Protein AF-A0A353E7D0-F1 (afdb_monomer_lite)

pLDDT: mean 78.2, std 17.75, range [33.03, 94.19]

Sequence (262 aa):
MTKEELEKQNAEAALENAAPAESAEAAPPVDERPNRTAFSKRFSKRHKDIDFEDKEARYAAMNDDADALGKYEESGQALSKMLDNNKWLAAMVLDSTRKGMHPFEWMASQGIDIKAALEDEELGKKVADQITEYQEKVAEQEKHGEQLMKNLQKSREALDKLGLSEDEANDLYGKVWGVIADAEEGNISSDTWKLFQQAYNYDSDIASARDEAAMQARNEKIQNKVRSSESEGIPPTLSSAGGGNKPASKRKRESFWDDIRS

Foldseek 3Di:
DDPVVVVVVVVVVVVVPPDPDDPPPPDPPPLPDPDPNVVLVVQCVVCVPDDPVPPVSVVVVVVVVVVVVVVVVVVVVVVVVVCVVPVVVVVQVVCCVVVVDDSVRSCVVVVDPVVVQCVPPVSVVVVVVVVVVVVVVVVVVVVVVVVVVVVVVVVLVVLVVVVDDPVVSVVVVVVVVVQVVCVVVVNRDPVNVVVVVCVVCVVVVVVVVVVVVVVVVVVVVVVVVVVVCVVVPDDPPPPDDDDDDDDDDDDDDDDPPPVPPD

Structure (mmCIF, N/CA/C/O backbone):
data_AF-A0A353E7D0-F1
#
_entry.id   AF-A0A353E7D0-F1
#
loop_
_atom_site.group_PDB
_atom_site.id
_atom_site.type_symbol
_atom_site.label_atom_id
_atom_site.label_alt_id
_atom_site.label_comp_id
_atom_site.label_asym_id
_atom_site.label_entity_id
_atom_site.label_seq_id
_atom_site.pdbx_PDB_ins_code
_atom_site.Cartn_x
_atom_site.Cartn_y
_atom_site.Cartn_z
_atom_site.occupancy
_atom_site.B_iso_or_equiv
_atom_site.auth_seq_id
_atom_site.auth_comp_id
_atom_site.auth_asym_id
_atom_site.auth_atom_id
_atom_site.pdbx_PDB_model_num
ATOM 1 N N . MET A 1 1 ? 38.286 -72.450 -42.803 1.00 50.19 1 MET A N 1
ATOM 2 C CA . MET A 1 1 ? 38.078 -71.768 -41.517 1.00 50.19 1 MET A CA 1
ATOM 3 C C . MET A 1 1 ? 38.317 -72.756 -40.401 1.00 50.19 1 MET A C 1
ATOM 5 O O . MET A 1 1 ? 37.541 -73.694 -40.234 1.00 50.19 1 MET A O 1
ATOM 9 N N . THR A 1 2 ? 39.446 -72.610 -39.722 1.00 64.25 2 THR A N 1
ATOM 10 C CA . THR A 1 2 ? 39.796 -73.394 -38.529 1.00 64.25 2 THR A CA 1
ATOM 11 C C . THR A 1 2 ? 39.123 -72.785 -37.292 1.00 64.25 2 THR A C 1
ATOM 13 O O . THR A 1 2 ? 38.719 -71.625 -37.311 1.00 64.25 2 THR A O 1
ATOM 16 N N . LYS A 1 3 ? 38.973 -73.553 -36.201 1.00 61.38 3 LYS A N 1
ATOM 17 C CA . LYS A 1 3 ? 38.382 -73.050 -34.941 1.00 61.38 3 LYS A CA 1
ATOM 18 C C . LYS A 1 3 ? 39.093 -71.796 -34.400 1.00 61.38 3 LYS A C 1
ATOM 20 O O . LYS A 1 3 ? 38.428 -70.933 -33.842 1.00 61.38 3 LYS A O 1
ATOM 25 N N . GLU A 1 4 ? 40.397 -71.660 -34.645 1.00 61.62 4 GLU A N 1
ATOM 26 C CA . GLU A 1 4 ? 41.189 -70.477 -34.267 1.00 61.62 4 GLU A CA 1
ATOM 27 C C . GLU A 1 4 ? 40.829 -69.206 -35.057 1.00 61.62 4 GLU A C 1
ATOM 29 O O . GLU A 1 4 ? 40.922 -68.106 -34.518 1.00 61.62 4 GLU A O 1
ATOM 34 N N . GLU A 1 5 ? 40.382 -69.323 -36.312 1.00 57.38 5 GLU A N 1
ATOM 35 C CA . GLU A 1 5 ? 39.929 -68.169 -37.108 1.00 57.38 5 GLU A CA 1
ATOM 36 C C . GLU A 1 5 ? 38.586 -67.619 -36.607 1.00 57.38 5 GLU A C 1
ATOM 38 O O . GLU A 1 5 ? 38.350 -66.414 -36.670 1.00 57.38 5 GLU A O 1
ATOM 43 N N . LEU A 1 6 ? 37.731 -68.485 -36.053 1.00 56.00 6 LEU A N 1
ATOM 44 C CA . LEU A 1 6 ? 36.421 -68.101 -35.523 1.00 56.00 6 LEU A CA 1
ATOM 45 C C . LEU A 1 6 ? 36.527 -67.465 -34.125 1.00 56.00 6 LEU A C 1
ATOM 47 O O . LEU A 1 6 ? 35.771 -66.553 -33.798 1.00 56.00 6 LEU A O 1
ATOM 51 N N . GLU A 1 7 ? 37.492 -67.903 -33.311 1.00 62.97 7 GLU A N 1
ATOM 52 C CA . GLU A 1 7 ? 37.799 -67.281 -32.015 1.00 62.97 7 GLU A CA 1
ATOM 53 C C . GLU A 1 7 ? 38.480 -65.917 -32.175 1.00 62.97 7 GLU A C 1
ATOM 55 O O . GLU A 1 7 ? 38.161 -64.995 -31.426 1.00 62.97 7 GLU A O 1
ATOM 60 N N . LYS A 1 8 ? 39.338 -65.740 -33.191 1.00 61.91 8 LYS A N 1
ATOM 61 C CA . LYS A 1 8 ? 39.903 -64.422 -33.524 1.00 61.91 8 LYS A CA 1
ATOM 62 C C . LYS A 1 8 ? 38.845 -63.433 -34.005 1.00 61.91 8 LYS A C 1
ATOM 64 O O . LYS A 1 8 ? 38.827 -62.311 -33.516 1.00 61.91 8 LYS A O 1
ATOM 69 N N . GLN A 1 9 ? 37.926 -63.857 -34.874 1.00 55.91 9 GLN A N 1
ATOM 70 C CA . GLN A 1 9 ? 36.826 -62.994 -35.323 1.00 55.91 9 GLN A CA 1
ATOM 71 C C . GLN A 1 9 ? 35.855 -62.634 -34.189 1.00 55.91 9 GLN A C 1
ATOM 73 O O . GLN A 1 9 ? 35.388 -61.500 -34.127 1.00 55.91 9 GLN A O 1
ATOM 78 N N . ASN A 1 10 ? 35.594 -63.552 -33.252 1.00 56.50 10 ASN A N 1
AT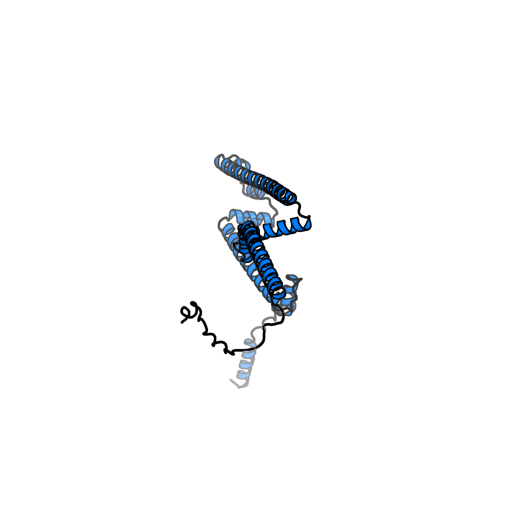OM 79 C CA . ASN A 1 10 ? 34.766 -63.255 -32.078 1.00 56.50 10 ASN A CA 1
ATOM 80 C C . ASN A 1 10 ? 35.483 -62.372 -31.039 1.00 56.50 10 ASN A C 1
ATOM 82 O O . ASN A 1 10 ? 34.821 -61.597 -30.352 1.00 56.50 10 ASN A O 1
ATOM 86 N N . ALA A 1 11 ? 36.814 -62.449 -30.929 1.00 56.94 11 ALA A N 1
ATOM 87 C CA . ALA A 1 11 ? 37.604 -61.565 -30.068 1.00 56.94 11 ALA A CA 1
ATOM 88 C C . ALA A 1 11 ? 37.754 -60.151 -30.660 1.00 56.94 11 ALA A C 1
ATOM 90 O O . ALA A 1 11 ? 37.677 -59.170 -29.923 1.00 56.94 11 ALA A O 1
ATOM 91 N N . GLU A 1 12 ? 37.902 -60.033 -31.983 1.00 49.41 12 GLU A N 1
ATOM 92 C CA . GLU A 1 12 ? 37.941 -58.742 -32.686 1.00 49.41 12 GLU A CA 1
ATOM 93 C C . GLU A 1 12 ? 36.561 -58.057 -32.682 1.00 49.41 12 GLU A C 1
ATOM 95 O O . GLU A 1 12 ? 36.475 -56.871 -32.368 1.00 49.41 12 GLU A O 1
ATOM 100 N N . ALA A 1 13 ? 35.463 -58.804 -32.858 1.00 47.28 13 ALA A N 1
ATOM 101 C CA . ALA A 1 13 ? 34.100 -58.265 -32.756 1.00 47.28 13 ALA A CA 1
ATOM 102 C C . ALA A 1 13 ? 33.698 -57.833 -31.326 1.00 47.28 13 ALA A C 1
ATOM 104 O O . ALA A 1 13 ? 32.807 -56.995 -31.158 1.00 47.28 13 ALA A O 1
ATOM 105 N N . ALA A 1 14 ? 34.349 -58.381 -30.291 1.00 46.50 14 ALA A N 1
ATOM 106 C CA . ALA A 1 14 ? 34.152 -57.978 -28.895 1.00 46.50 14 ALA A CA 1
ATOM 107 C C . ALA A 1 14 ? 34.938 -56.706 -28.518 1.00 46.50 14 ALA A C 1
ATOM 109 O O . ALA A 1 14 ? 34.541 -55.999 -27.593 1.00 46.50 14 ALA A O 1
ATOM 110 N N . LEU A 1 15 ? 36.020 -56.390 -29.241 1.00 48.75 15 LEU A N 1
ATOM 111 C CA . LEU A 1 15 ? 36.805 -55.164 -29.056 1.00 48.75 15 LEU A CA 1
ATOM 112 C C . LEU A 1 15 ? 36.265 -53.982 -29.879 1.00 48.75 15 LEU A C 1
ATOM 114 O O . LEU A 1 15 ? 36.473 -52.837 -29.490 1.00 48.75 15 LEU A O 1
ATOM 118 N N . GLU A 1 16 ? 35.526 -54.241 -30.962 1.00 45.06 16 GLU A N 1
ATOM 119 C CA . GLU A 1 16 ? 34.959 -53.202 -31.838 1.00 45.06 16 GLU A CA 1
ATOM 120 C C . GLU A 1 16 ? 33.552 -52.720 -31.408 1.00 45.06 16 GLU A C 1
ATOM 122 O O . GLU A 1 16 ? 33.095 -51.669 -31.848 1.00 45.06 16 GLU A O 1
ATOM 127 N N . ASN A 1 17 ? 32.889 -53.430 -30.481 1.00 43.41 17 ASN A N 1
ATOM 128 C CA . ASN A 1 17 ? 31.608 -53.029 -29.863 1.00 43.41 17 ASN A CA 1
ATOM 129 C C . ASN A 1 17 ? 31.737 -52.486 -28.427 1.00 43.41 17 ASN A C 1
ATOM 131 O O . ASN A 1 17 ? 30.734 -52.302 -27.731 1.00 43.41 17 ASN A O 1
ATOM 135 N N . ALA A 1 18 ? 32.954 -52.184 -27.973 1.00 37.31 18 ALA A N 1
ATOM 136 C CA . ALA A 1 18 ? 33.145 -51.361 -26.789 1.00 37.31 18 ALA A CA 1
ATOM 137 C C . ALA A 1 18 ? 32.852 -49.902 -27.168 1.00 37.31 18 ALA A C 1
ATOM 139 O O . ALA A 1 18 ? 33.743 -49.148 -27.560 1.00 37.31 18 ALA A O 1
ATOM 140 N N . ALA A 1 19 ? 31.576 -49.520 -27.079 1.00 36.75 19 ALA A N 1
ATOM 141 C CA . ALA A 1 19 ? 31.177 -48.120 -27.068 1.00 36.75 19 ALA A CA 1
ATOM 142 C C . ALA A 1 19 ? 32.089 -47.354 -26.090 1.00 36.75 19 ALA A C 1
ATOM 144 O O . ALA A 1 19 ? 32.385 -47.880 -25.009 1.00 36.75 19 ALA A O 1
ATOM 145 N N . PRO A 1 20 ? 32.575 -46.154 -26.457 1.00 35.53 20 PRO A N 1
ATOM 146 C CA . PRO A 1 20 ? 33.450 -45.385 -25.590 1.00 35.53 20 PRO A CA 1
ATOM 147 C C . PRO A 1 20 ? 32.746 -45.218 -24.251 1.00 35.53 20 PRO A C 1
ATOM 149 O O . PRO A 1 20 ? 31.591 -44.794 -24.215 1.00 35.53 20 PRO A O 1
ATOM 152 N N . ALA A 1 21 ? 33.433 -45.604 -23.173 1.00 37.62 21 ALA A N 1
ATOM 153 C CA . ALA A 1 21 ? 33.017 -45.285 -21.822 1.00 37.62 21 ALA A CA 1
ATOM 154 C C . ALA A 1 21 ? 32.680 -43.795 -21.809 1.00 37.62 21 ALA A C 1
ATOM 156 O O . ALA A 1 21 ? 33.577 -42.959 -21.947 1.00 37.62 21 ALA A O 1
ATOM 157 N N . GLU A 1 22 ? 31.382 -43.496 -21.729 1.00 35.38 22 GLU A N 1
ATOM 158 C CA . GLU A 1 22 ? 30.880 -42.173 -21.417 1.00 35.38 22 GLU A CA 1
ATOM 159 C C . GLU A 1 22 ? 31.717 -41.705 -20.240 1.00 35.38 22 GLU A C 1
ATOM 161 O O . GLU A 1 22 ? 31.743 -42.330 -19.175 1.00 35.38 22 GLU A O 1
ATOM 166 N N . SER A 1 23 ? 32.510 -40.672 -20.502 1.00 35.88 23 SER A N 1
ATOM 167 C CA . SER A 1 23 ? 33.184 -39.883 -19.496 1.00 35.88 23 SER A CA 1
ATOM 168 C C . SER A 1 23 ? 32.227 -39.750 -18.327 1.00 35.88 23 SER A C 1
ATOM 170 O O . SER A 1 23 ? 31.163 -39.151 -18.472 1.00 35.88 23 SER A O 1
ATOM 172 N N . ALA A 1 24 ? 32.588 -40.360 -17.198 1.00 38.84 24 ALA A N 1
ATOM 173 C CA . ALA A 1 24 ? 31.959 -40.097 -15.925 1.00 38.84 24 ALA A CA 1
ATOM 174 C C . ALA A 1 24 ? 32.177 -38.608 -15.642 1.00 38.84 24 ALA A C 1
ATOM 176 O O . ALA A 1 24 ? 33.152 -38.216 -15.001 1.00 38.84 24 ALA A O 1
ATOM 177 N N . GLU A 1 25 ? 31.299 -37.770 -16.190 1.00 42.28 25 GLU A N 1
ATOM 178 C CA . GLU A 1 25 ? 31.072 -36.424 -15.713 1.00 42.28 25 GLU A CA 1
ATOM 179 C C . GLU A 1 25 ? 30.802 -36.597 -14.227 1.00 42.28 25 GLU A C 1
ATOM 181 O O . GLU A 1 25 ? 29.842 -37.257 -13.818 1.00 42.28 25 GLU A O 1
ATOM 186 N N . ALA A 1 26 ? 31.754 -36.129 -13.421 1.00 48.34 26 ALA A N 1
ATOM 187 C CA . ALA A 1 26 ? 31.683 -36.187 -11.980 1.00 48.34 26 ALA A CA 1
ATOM 188 C C . ALA A 1 26 ? 30.338 -35.589 -11.574 1.00 48.34 26 ALA A C 1
ATOM 190 O O . ALA A 1 26 ? 30.133 -34.381 -11.671 1.00 48.34 26 ALA A O 1
ATOM 191 N N . ALA A 1 27 ? 29.400 -36.456 -11.188 1.00 50.19 27 ALA A N 1
ATOM 192 C CA . ALA A 1 27 ? 28.070 -36.025 -10.812 1.00 50.19 27 ALA A CA 1
ATOM 193 C C . ALA A 1 27 ? 28.208 -34.911 -9.761 1.00 50.19 27 ALA A C 1
ATOM 195 O O . ALA A 1 27 ? 29.032 -35.069 -8.848 1.00 50.19 27 ALA A O 1
ATOM 196 N N . PRO A 1 28 ? 27.435 -33.813 -9.880 1.00 54.69 28 PRO A N 1
ATOM 197 C CA . PRO A 1 28 ? 27.661 -32.579 -9.134 1.00 54.69 28 PRO A CA 1
ATOM 198 C C . PRO A 1 28 ? 27.800 -32.873 -7.636 1.00 54.69 28 PRO A C 1
ATOM 200 O O . PRO A 1 28 ? 27.225 -33.874 -7.166 1.00 54.69 28 PRO A O 1
ATOM 203 N N . PRO A 1 29 ? 28.591 -32.075 -6.891 1.00 62.44 29 PRO A N 1
ATOM 204 C CA . PRO A 1 29 ? 28.881 -32.322 -5.481 1.00 62.44 29 PRO A CA 1
ATOM 205 C C . PRO A 1 29 ? 27.596 -32.646 -4.713 1.00 62.44 29 PRO A C 1
ATOM 207 O O . PRO A 1 29 ? 26.523 -32.143 -5.034 1.00 62.44 29 PRO A O 1
ATOM 210 N N . VAL A 1 30 ? 27.678 -33.526 -3.709 1.00 57.09 30 VAL A N 1
ATOM 211 C CA . VAL A 1 30 ? 26.504 -34.056 -2.980 1.00 57.09 30 VAL A CA 1
ATOM 212 C C . VAL A 1 30 ? 25.599 -32.937 -2.432 1.00 57.09 30 VAL A C 1
ATOM 214 O O . VAL A 1 30 ? 24.393 -33.131 -2.326 1.00 57.09 30 VAL A O 1
ATOM 217 N N . ASP A 1 31 ? 26.149 -31.748 -2.188 1.00 57.78 31 ASP A N 1
ATOM 218 C CA . ASP A 1 31 ? 25.431 -30.537 -1.766 1.00 57.78 31 ASP A CA 1
ATOM 219 C C . ASP A 1 31 ? 24.549 -29.877 -2.852 1.00 57.78 31 ASP A C 1
ATOM 221 O O . ASP A 1 31 ? 23.713 -29.029 -2.536 1.00 57.78 31 ASP A O 1
ATOM 225 N N . GLU A 1 32 ? 24.711 -30.242 -4.124 1.00 58.72 32 GLU A N 1
ATOM 226 C CA . GLU A 1 32 ? 23.964 -29.696 -5.268 1.00 58.72 32 GLU A CA 1
ATOM 227 C C . GLU A 1 32 ? 22.884 -30.644 -5.797 1.00 58.72 32 GLU A C 1
ATOM 229 O O . GLU A 1 32 ? 21.965 -30.210 -6.497 1.00 58.72 32 GLU A O 1
ATOM 234 N N . ARG A 1 33 ? 22.951 -31.931 -5.439 1.00 69.69 33 ARG A N 1
ATOM 235 C CA . ARG A 1 33 ? 21.932 -32.918 -5.817 1.00 69.69 33 ARG A CA 1
ATOM 236 C C . ARG A 1 33 ? 20.649 -32.693 -5.010 1.00 69.69 33 ARG A C 1
ATOM 238 O O . ARG A 1 33 ? 20.734 -32.287 -3.850 1.00 69.69 33 ARG A O 1
ATOM 245 N N . PRO A 1 34 ? 19.460 -32.990 -5.569 1.00 74.44 34 PRO A N 1
ATOM 246 C CA . PRO A 1 34 ? 18.199 -32.885 -4.842 1.00 74.44 34 PRO A CA 1
ATOM 247 C C . PRO A 1 34 ? 18.142 -33.951 -3.739 1.00 74.44 34 PRO A C 1
ATOM 249 O O . PRO A 1 34 ? 17.648 -35.058 -3.930 1.00 74.44 34 PRO A O 1
ATOM 252 N N . ASN A 1 35 ? 18.697 -33.628 -2.575 1.00 83.88 35 ASN A N 1
ATOM 253 C CA . ASN A 1 35 ? 18.627 -34.434 -1.366 1.00 83.88 35 ASN A CA 1
ATOM 254 C C . ASN A 1 35 ? 18.131 -33.582 -0.191 1.00 83.88 35 ASN A C 1
ATOM 256 O O . ASN A 1 35 ? 18.098 -32.350 -0.250 1.00 83.88 35 ASN A O 1
ATOM 260 N N . ARG A 1 36 ? 17.724 -34.253 0.891 1.00 86.12 36 ARG A N 1
ATOM 261 C CA . ARG A 1 36 ? 17.151 -33.600 2.076 1.00 86.12 36 ARG A CA 1
ATOM 262 C C . ARG A 1 36 ? 18.095 -32.556 2.681 1.00 86.12 36 ARG A C 1
ATOM 264 O O . ARG A 1 36 ? 17.626 -31.499 3.084 1.00 86.12 36 ARG A O 1
ATOM 271 N N . THR A 1 37 ? 19.397 -32.828 2.722 1.00 85.31 37 THR A N 1
ATOM 272 C CA . THR A 1 37 ? 20.404 -31.921 3.293 1.00 85.31 37 THR A CA 1
ATOM 273 C C . THR A 1 37 ? 20.548 -30.642 2.467 1.00 85.31 37 THR A C 1
ATOM 275 O O . THR A 1 37 ? 20.518 -29.543 3.016 1.00 85.31 37 THR A O 1
ATOM 278 N N . ALA A 1 38 ? 20.629 -30.767 1.142 1.00 85.94 38 ALA A N 1
ATOM 279 C CA . ALA A 1 38 ? 20.685 -29.647 0.210 1.00 85.94 38 ALA A CA 1
ATOM 280 C C . ALA A 1 38 ? 19.395 -28.818 0.257 1.00 85.94 38 ALA A C 1
ATOM 282 O O . ALA A 1 38 ? 19.448 -27.586 0.274 1.00 85.94 38 ALA A O 1
ATOM 283 N N . PHE A 1 39 ? 18.237 -29.482 0.333 1.00 85.75 39 PHE A N 1
ATOM 284 C CA . PHE A 1 39 ? 16.950 -28.811 0.479 1.00 85.75 39 PHE A CA 1
ATOM 285 C C . PHE A 1 39 ? 16.846 -28.061 1.813 1.00 85.75 39 PHE A C 1
ATOM 287 O O . PHE A 1 39 ? 16.533 -26.876 1.807 1.00 85.75 39 PHE A O 1
ATOM 294 N N . SER A 1 40 ? 17.201 -28.701 2.931 1.00 87.56 40 SER A N 1
ATOM 295 C CA . SER A 1 40 ? 17.230 -28.077 4.261 1.00 87.56 40 SER A CA 1
ATOM 296 C C . SER A 1 40 ? 18.122 -26.837 4.287 1.00 87.56 40 SER A C 1
ATOM 298 O O . SER A 1 40 ? 17.679 -25.765 4.685 1.00 87.56 40 SER A O 1
ATOM 300 N N . LYS A 1 41 ? 19.337 -26.929 3.736 1.00 89.06 41 LYS A N 1
ATOM 301 C CA . LYS A 1 41 ? 20.272 -25.798 3.647 1.00 89.06 41 LYS A CA 1
ATOM 302 C C . LYS A 1 41 ? 19.715 -24.626 2.828 1.00 89.06 41 LYS A C 1
ATOM 304 O O . LYS A 1 41 ? 19.930 -23.471 3.192 1.00 89.06 41 LYS A O 1
ATOM 309 N N . ARG A 1 42 ? 19.011 -24.895 1.720 1.00 88.00 42 ARG A N 1
ATOM 310 C CA . ARG A 1 42 ? 18.349 -23.857 0.902 1.00 88.00 42 ARG A CA 1
ATOM 311 C C . ARG A 1 42 ? 17.142 -23.257 1.620 1.00 88.00 42 ARG A C 1
ATOM 313 O O . ARG A 1 42 ? 16.987 -22.039 1.599 1.00 88.00 42 ARG A O 1
ATOM 320 N N . PHE A 1 43 ? 16.341 -24.100 2.266 1.00 89.56 43 PHE A N 1
ATOM 321 C CA . PHE A 1 43 ? 15.169 -23.698 3.032 1.00 89.56 43 PHE A CA 1
ATOM 322 C C . PHE A 1 43 ? 15.569 -22.772 4.183 1.00 89.56 43 PHE A C 1
ATOM 324 O O . PHE A 1 43 ? 15.133 -21.628 4.205 1.00 89.56 43 PHE A O 1
ATOM 331 N N . SER A 1 44 ? 16.513 -23.180 5.035 1.00 89.25 44 SER A N 1
ATOM 332 C CA . SER A 1 44 ? 16.999 -22.363 6.157 1.00 89.25 44 SER A CA 1
ATOM 333 C C . SER A 1 44 ? 17.702 -21.068 5.726 1.00 89.25 44 SER A C 1
ATOM 335 O O . SER A 1 44 ? 17.832 -20.136 6.514 1.00 89.25 44 SER A O 1
ATOM 337 N N . LYS A 1 45 ? 18.178 -20.972 4.474 1.00 91.00 45 LYS A N 1
ATOM 338 C CA . LYS A 1 45 ? 18.729 -19.718 3.932 1.00 91.00 45 LYS A CA 1
ATOM 339 C C . LYS A 1 45 ? 17.632 -18.683 3.654 1.00 91.00 45 LYS A C 1
ATOM 341 O O . LYS A 1 45 ? 17.897 -17.490 3.803 1.00 91.00 45 LYS A O 1
ATOM 346 N N . ARG A 1 46 ? 16.454 -19.136 3.212 1.00 88.62 46 ARG A N 1
ATOM 347 C CA . ARG A 1 46 ? 15.291 -18.297 2.888 1.00 88.62 46 ARG A CA 1
ATOM 348 C C . ARG A 1 46 ? 14.428 -18.030 4.122 1.00 88.62 46 ARG A C 1
ATOM 350 O O . ARG A 1 46 ? 14.082 -16.883 4.362 1.00 88.62 46 ARG A O 1
ATOM 357 N N . HIS A 1 47 ? 14.187 -19.069 4.913 1.00 90.81 47 HIS A N 1
ATOM 358 C CA . HIS A 1 47 ? 13.352 -19.080 6.111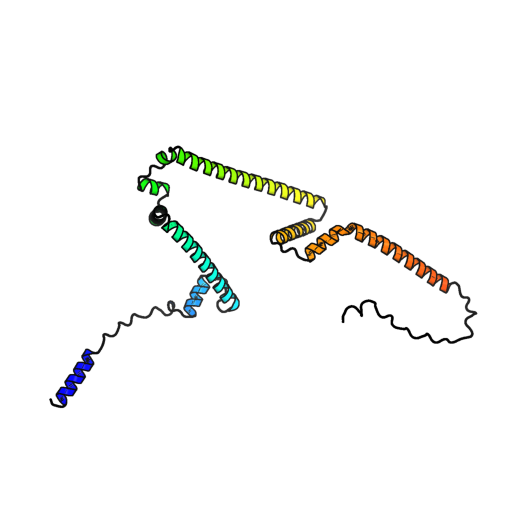 1.00 90.81 47 HIS A CA 1
ATOM 359 C C . HIS A 1 47 ? 14.247 -19.311 7.333 1.00 90.81 47 HIS A C 1
ATOM 361 O O . HIS A 1 47 ? 14.483 -20.447 7.739 1.00 90.81 47 HIS A O 1
ATOM 367 N N . LYS A 1 48 ? 14.855 -18.241 7.859 1.00 90.12 48 LYS A N 1
ATOM 368 C CA . LYS A 1 48 ? 15.848 -18.331 8.956 1.00 90.12 48 LYS A CA 1
ATOM 369 C C . LYS A 1 48 ? 15.213 -18.556 10.329 1.00 90.12 48 LYS A C 1
ATOM 371 O O . LYS A 1 48 ? 15.895 -18.960 11.264 1.00 90.12 48 LYS A O 1
ATOM 376 N N . ASP A 1 49 ? 13.941 -18.223 10.431 1.00 89.62 49 ASP A N 1
ATOM 377 C CA . ASP A 1 49 ? 13.078 -18.238 11.605 1.00 89.62 49 ASP A CA 1
ATOM 378 C C . ASP A 1 49 ? 12.272 -19.537 11.737 1.00 89.62 49 ASP A C 1
ATOM 380 O O . ASP A 1 49 ? 11.671 -19.781 12.780 1.00 89.62 49 ASP A O 1
ATOM 384 N N . ILE A 1 50 ? 12.305 -20.396 10.715 1.00 89.31 50 ILE A N 1
ATOM 385 C CA . ILE A 1 50 ? 11.539 -21.640 10.665 1.00 89.31 50 ILE A CA 1
ATOM 386 C C . ILE A 1 50 ? 12.468 -22.832 10.888 1.00 89.31 50 ILE A C 1
ATOM 388 O O . ILE A 1 50 ? 13.438 -23.034 10.149 1.00 89.31 50 ILE A O 1
ATOM 392 N N . ASP A 1 51 ? 12.151 -23.655 11.891 1.00 88.31 51 ASP A N 1
ATOM 393 C CA . ASP A 1 51 ? 12.835 -24.929 12.093 1.00 88.31 51 ASP A CA 1
ATOM 394 C C . ASP A 1 51 ? 12.470 -25.900 10.964 1.00 88.31 51 ASP A C 1
ATOM 396 O O . ASP A 1 51 ? 11.306 -26.196 10.704 1.00 88.31 51 ASP A O 1
ATOM 400 N N . PHE A 1 52 ? 13.489 -26.426 10.290 1.00 86.88 52 PHE A N 1
ATOM 401 C CA . PHE A 1 52 ? 13.309 -27.377 9.204 1.00 86.88 52 PHE A CA 1
ATOM 402 C C . PHE A 1 52 ? 12.718 -28.716 9.672 1.00 86.88 52 PHE A C 1
ATOM 404 O O . PHE A 1 52 ? 12.102 -29.427 8.869 1.00 86.88 52 PHE A O 1
ATOM 411 N N . GLU A 1 53 ? 12.943 -29.106 10.928 1.00 90.69 53 GLU A N 1
ATOM 412 C CA . GLU A 1 53 ? 12.419 -30.363 11.473 1.00 90.69 53 GLU A CA 1
ATOM 413 C C . GLU A 1 53 ? 10.947 -30.257 11.896 1.00 90.69 53 GLU A C 1
ATOM 415 O O . GLU A 1 53 ? 10.247 -31.278 11.904 1.00 90.69 53 GLU A O 1
ATOM 420 N N . ASP A 1 54 ? 10.446 -29.041 12.139 1.00 92.69 54 ASP A N 1
ATOM 421 C CA . ASP A 1 54 ? 9.020 -28.788 12.318 1.00 92.69 54 ASP A CA 1
ATOM 422 C C . ASP A 1 54 ? 8.287 -28.972 10.983 1.00 92.69 54 ASP A C 1
ATOM 424 O O . ASP A 1 54 ? 8.435 -28.214 10.024 1.00 92.69 54 ASP A O 1
ATOM 428 N N . LYS A 1 55 ? 7.480 -30.032 10.908 1.00 88.38 55 LYS A N 1
ATOM 429 C CA . LYS A 1 55 ? 6.765 -30.396 9.685 1.00 88.38 55 LYS A CA 1
ATOM 430 C C . LYS A 1 55 ? 5.679 -29.387 9.335 1.00 88.38 55 LYS A C 1
ATOM 432 O O . LYS A 1 55 ? 5.493 -29.133 8.151 1.00 88.38 55 LYS A O 1
ATOM 437 N N . GLU A 1 56 ? 4.956 -28.871 10.322 1.00 89.12 56 GLU A N 1
ATOM 438 C CA . GLU A 1 56 ? 3.801 -28.004 10.085 1.00 89.12 56 GLU A CA 1
ATOM 439 C C . GLU A 1 56 ? 4.269 -26.629 9.616 1.00 89.12 56 GLU A C 1
ATOM 441 O O . GLU A 1 56 ? 3.875 -26.185 8.535 1.00 89.12 56 GLU A O 1
ATOM 446 N N . ALA A 1 57 ? 5.223 -26.035 10.339 1.00 90.00 57 ALA A N 1
ATOM 447 C CA . ALA A 1 57 ? 5.828 -24.763 9.957 1.00 90.00 57 ALA A CA 1
ATOM 448 C C . ALA A 1 57 ? 6.544 -24.850 8.596 1.00 90.00 57 ALA A C 1
ATOM 450 O O . ALA A 1 57 ? 6.420 -23.953 7.759 1.00 90.00 57 ALA A O 1
ATOM 451 N N . ARG A 1 58 ? 7.235 -25.966 8.314 1.00 90.88 58 ARG A N 1
ATOM 452 C CA . ARG A 1 58 ? 7.875 -26.184 7.010 1.00 90.88 58 ARG A CA 1
ATOM 453 C C . ARG A 1 58 ? 6.868 -26.282 5.865 1.00 90.88 58 ARG A C 1
ATOM 455 O O . ARG A 1 58 ? 7.131 -25.726 4.802 1.00 90.88 58 ARG A O 1
ATOM 462 N N . TYR A 1 59 ? 5.757 -27.003 6.034 1.00 90.81 59 TYR A N 1
ATOM 463 C CA . TYR A 1 59 ? 4.751 -27.125 4.973 1.00 90.81 59 TYR A CA 1
ATOM 464 C C . TYR A 1 59 ? 3.990 -25.820 4.739 1.00 90.81 59 TYR A C 1
ATOM 466 O O . TYR A 1 59 ? 3.732 -25.493 3.583 1.00 90.81 59 TYR A O 1
ATOM 474 N N . ALA A 1 60 ? 3.691 -25.057 5.794 1.00 91.69 60 ALA A N 1
ATOM 475 C CA . ALA A 1 60 ? 3.109 -23.724 5.657 1.00 91.69 60 ALA A CA 1
ATOM 476 C C . ALA A 1 60 ? 4.014 -22.817 4.806 1.00 91.69 60 ALA A C 1
ATOM 478 O O . ALA A 1 60 ? 3.591 -22.333 3.761 1.00 91.69 60 ALA A O 1
ATOM 479 N N . ALA A 1 61 ? 5.301 -22.726 5.152 1.00 91.25 61 ALA A N 1
ATOM 480 C CA . ALA A 1 61 ? 6.268 -21.926 4.400 1.00 91.25 61 ALA A CA 1
ATOM 481 C C . ALA A 1 61 ? 6.483 -22.401 2.954 1.00 91.25 61 ALA A C 1
ATOM 483 O O . ALA A 1 61 ? 6.772 -21.600 2.068 1.00 91.25 61 ALA A O 1
ATOM 484 N N . MET A 1 62 ? 6.363 -23.707 2.690 1.00 92.00 62 MET A N 1
ATOM 485 C CA . MET A 1 62 ? 6.404 -24.235 1.322 1.00 92.00 62 MET A CA 1
ATOM 486 C C . MET A 1 62 ? 5.196 -23.793 0.494 1.00 92.00 62 MET A C 1
ATOM 488 O O . MET A 1 62 ? 5.364 -23.507 -0.690 1.00 92.00 62 MET A O 1
ATOM 492 N N . ASN A 1 63 ? 4.003 -23.756 1.092 1.00 92.25 63 ASN A N 1
ATOM 493 C CA . ASN A 1 63 ? 2.806 -23.258 0.418 1.00 92.25 63 ASN A CA 1
ATOM 494 C C . ASN A 1 63 ? 2.917 -21.752 0.174 1.00 92.25 63 ASN A C 1
ATOM 496 O O . ASN A 1 63 ? 2.688 -21.317 -0.947 1.00 92.25 63 ASN A O 1
ATOM 500 N N . ASP A 1 64 ? 3.375 -20.984 1.164 1.00 93.06 64 ASP A N 1
ATOM 501 C CA . ASP A 1 64 ? 3.602 -19.544 1.006 1.00 93.06 64 ASP A CA 1
ATOM 502 C C . ASP A 1 64 ? 4.626 -19.249 -0.101 1.00 93.06 64 ASP A C 1
ATOM 504 O O . ASP A 1 64 ? 4.418 -18.360 -0.928 1.00 93.06 64 ASP A O 1
ATOM 508 N N . ASP A 1 65 ? 5.714 -20.025 -0.169 1.00 92.12 65 ASP A N 1
ATOM 509 C CA . ASP A 1 65 ? 6.700 -19.938 -1.251 1.00 92.12 65 ASP A CA 1
ATOM 510 C C . ASP A 1 65 ? 6.079 -20.271 -2.619 1.00 92.12 65 ASP A C 1
ATOM 512 O O . ASP A 1 65 ? 6.421 -19.633 -3.618 1.00 92.12 65 ASP A O 1
ATOM 516 N N . ALA A 1 66 ? 5.189 -21.267 -2.684 1.00 91.19 66 ALA A N 1
ATOM 517 C CA . ALA A 1 66 ? 4.500 -21.655 -3.913 1.00 91.19 66 ALA A CA 1
ATOM 518 C C . ALA A 1 66 ? 3.501 -20.580 -4.369 1.00 91.19 66 ALA A C 1
ATOM 520 O O . ALA A 1 66 ? 3.491 -20.217 -5.544 1.00 91.19 66 ALA A O 1
ATOM 521 N N . ASP A 1 67 ? 2.729 -20.011 -3.445 1.00 93.31 67 ASP A N 1
ATOM 522 C CA . ASP A 1 67 ? 1.797 -18.917 -3.717 1.00 93.31 67 ASP A CA 1
ATOM 523 C C . ASP A 1 67 ? 2.544 -17.646 -4.136 1.00 93.31 67 ASP A C 1
ATOM 525 O O . ASP A 1 67 ? 2.151 -16.959 -5.083 1.00 93.31 67 ASP A O 1
ATOM 529 N N . ALA A 1 68 ? 3.659 -17.333 -3.471 1.00 90.38 68 ALA A N 1
ATOM 530 C CA . ALA A 1 68 ? 4.532 -16.233 -3.862 1.00 90.38 68 ALA A CA 1
ATOM 531 C C . ALA A 1 68 ? 5.094 -16.449 -5.272 1.00 90.38 68 ALA A C 1
ATOM 533 O O . ALA A 1 68 ? 5.096 -15.516 -6.078 1.00 90.38 68 ALA A O 1
ATOM 534 N N . LEU A 1 69 ? 5.529 -17.671 -5.596 1.00 92.75 69 LEU A N 1
ATOM 535 C CA . LEU A 1 69 ? 5.997 -18.011 -6.937 1.00 92.75 69 LEU A CA 1
ATOM 536 C C . LEU A 1 69 ? 4.884 -17.848 -7.976 1.00 92.75 69 LEU A C 1
ATOM 538 O O . LEU A 1 69 ? 5.131 -17.229 -9.006 1.00 92.75 69 LEU A O 1
ATOM 542 N N . GLY A 1 70 ? 3.665 -18.307 -7.682 1.00 92.56 70 GLY A N 1
ATOM 543 C CA . GLY A 1 70 ? 2.501 -18.103 -8.546 1.00 92.56 70 GLY A CA 1
ATOM 544 C C . GLY A 1 70 ? 2.270 -16.622 -8.858 1.00 92.56 70 GLY A C 1
ATOM 545 O O . GLY A 1 70 ? 2.162 -16.241 -10.022 1.00 92.56 70 GLY A O 1
ATOM 546 N N . LYS A 1 71 ? 2.333 -15.747 -7.845 1.00 93.06 71 LYS A N 1
ATOM 547 C CA . LYS A 1 71 ? 2.237 -14.285 -8.038 1.00 93.06 71 LYS A CA 1
ATOM 548 C C . LYS A 1 71 ? 3.383 -13.722 -8.887 1.00 93.06 71 LYS A C 1
ATOM 550 O O . LYS A 1 71 ? 3.170 -12.822 -9.707 1.00 93.06 71 LYS A O 1
ATOM 555 N N . TYR A 1 72 ? 4.608 -14.222 -8.716 1.00 92.06 72 TYR A N 1
ATOM 556 C CA . TYR A 1 72 ? 5.744 -13.834 -9.559 1.00 92.06 72 TYR A CA 1
ATOM 557 C C . TYR A 1 72 ? 5.579 -14.299 -11.009 1.00 92.06 72 TYR A C 1
ATOM 559 O O . TYR A 1 72 ? 5.924 -13.557 -11.925 1.00 92.06 72 TYR A O 1
ATOM 567 N N . GLU A 1 73 ? 5.034 -15.489 -11.237 1.00 93.50 73 GLU A N 1
ATOM 568 C CA . GLU A 1 73 ? 4.747 -15.995 -12.579 1.00 93.50 73 GLU A CA 1
ATOM 569 C C . GLU A 1 73 ? 3.632 -15.194 -13.252 1.00 93.50 73 GLU A C 1
ATOM 571 O O . GLU A 1 73 ? 3.786 -14.792 -14.403 1.00 93.50 73 GLU A O 1
ATOM 576 N N . GLU A 1 74 ? 2.549 -14.885 -12.541 1.00 93.75 74 GLU A N 1
ATOM 577 C CA . GLU A 1 74 ? 1.457 -14.050 -13.050 1.00 93.75 74 GLU A CA 1
ATOM 578 C C . GLU A 1 74 ? 1.936 -12.639 -13.407 1.00 93.75 74 GLU A C 1
ATOM 580 O O . GLU A 1 74 ? 1.706 -12.155 -14.521 1.00 93.75 74 GLU A O 1
ATOM 585 N N . SER A 1 75 ? 2.656 -11.986 -12.490 1.00 91.50 75 SER A N 1
ATOM 586 C CA . SER A 1 75 ? 3.234 -10.660 -12.737 1.00 91.50 75 SER A CA 1
ATOM 587 C C . SER A 1 75 ? 4.295 -10.692 -13.840 1.00 91.50 75 SER A C 1
ATOM 589 O O . SER A 1 75 ? 4.323 -9.801 -14.689 1.00 91.50 75 SER A O 1
ATOM 591 N N . GLY A 1 76 ? 5.114 -11.743 -13.898 1.00 91.75 76 GLY A N 1
ATOM 592 C CA . GLY A 1 76 ? 6.092 -11.976 -14.956 1.00 91.75 76 GLY A CA 1
ATOM 593 C C . GLY A 1 76 ? 5.443 -12.171 -16.325 1.00 91.75 76 GLY A C 1
ATOM 594 O O . GLY A 1 76 ? 5.895 -11.583 -17.305 1.00 91.75 76 GLY A O 1
ATOM 595 N N . GLN A 1 77 ? 4.346 -12.926 -16.409 1.00 93.38 77 GLN A N 1
ATOM 596 C CA . GLN A 1 77 ? 3.568 -13.087 -17.638 1.00 93.38 77 GLN A CA 1
ATOM 597 C C . GLN A 1 77 ? 2.911 -11.776 -18.069 1.00 93.38 77 GLN A C 1
ATOM 599 O O . GLN A 1 77 ? 2.919 -11.453 -19.257 1.00 93.38 77 GLN A O 1
ATOM 604 N N . ALA A 1 78 ? 2.347 -11.013 -17.130 1.00 92.50 78 ALA A N 1
ATOM 605 C CA . ALA A 1 78 ? 1.773 -9.703 -17.420 1.00 92.50 78 ALA A CA 1
ATOM 606 C C . ALA A 1 78 ? 2.841 -8.732 -17.948 1.00 92.50 78 ALA A C 1
ATOM 608 O O . ALA A 1 78 ? 2.630 -8.083 -18.974 1.00 92.50 78 ALA A O 1
ATOM 609 N N . LEU A 1 79 ? 4.011 -8.693 -17.303 1.00 90.00 79 LEU A N 1
ATOM 610 C CA . LEU A 1 79 ? 5.150 -7.893 -17.742 1.00 90.00 79 LEU A CA 1
ATOM 611 C C . LEU A 1 79 ? 5.657 -8.346 -19.115 1.00 90.00 79 LEU A C 1
ATOM 613 O O . LEU A 1 79 ? 5.843 -7.508 -19.992 1.00 90.00 79 LEU A O 1
ATOM 617 N N . SER A 1 80 ? 5.820 -9.654 -19.338 1.00 89.50 80 SER A N 1
ATOM 618 C CA . SER A 1 80 ? 6.217 -10.204 -20.641 1.00 89.50 80 SER A CA 1
ATOM 619 C C . SER A 1 80 ? 5.242 -9.771 -21.728 1.00 89.50 80 SER A C 1
ATOM 621 O O . SER A 1 80 ? 5.666 -9.180 -22.712 1.00 89.50 80 SER A O 1
ATOM 623 N N . LYS A 1 81 ? 3.930 -9.946 -21.518 1.00 93.44 81 LYS A N 1
ATOM 624 C CA . LYS A 1 81 ? 2.898 -9.501 -22.469 1.00 93.44 81 LYS A CA 1
ATOM 625 C C . LYS A 1 81 ? 2.969 -7.996 -22.733 1.00 93.44 81 LYS A C 1
ATOM 627 O O . LYS A 1 81 ? 2.833 -7.572 -23.879 1.00 93.44 81 LYS A O 1
ATOM 632 N N . MET A 1 82 ? 3.184 -7.179 -21.699 1.00 90.94 82 MET A N 1
ATOM 633 C CA . MET A 1 82 ? 3.346 -5.728 -21.849 1.00 90.94 82 MET A CA 1
ATOM 634 C C . MET A 1 82 ? 4.550 -5.387 -22.736 1.00 90.94 82 MET A C 1
ATOM 636 O O . MET A 1 82 ? 4.427 -4.537 -23.619 1.00 90.94 82 MET A O 1
ATOM 640 N N . LEU A 1 83 ? 5.691 -6.042 -22.514 1.00 91.94 83 LEU A N 1
ATOM 641 C CA . LEU A 1 83 ? 6.929 -5.825 -23.264 1.00 91.94 83 LEU A CA 1
ATOM 642 C C . LEU A 1 83 ? 6.852 -6.384 -24.693 1.00 91.94 83 LEU A C 1
ATOM 644 O O . LEU A 1 83 ? 7.319 -5.731 -25.624 1.00 91.94 83 LEU A O 1
ATOM 648 N N . ASP A 1 84 ? 6.200 -7.529 -24.892 1.00 89.69 84 ASP A N 1
ATOM 649 C CA . ASP A 1 84 ? 5.960 -8.123 -26.212 1.00 89.69 84 ASP A CA 1
ATOM 650 C C . ASP A 1 84 ? 5.080 -7.211 -27.080 1.00 89.69 84 ASP A C 1
ATOM 652 O O . ASP A 1 84 ? 5.373 -6.984 -28.259 1.00 89.69 84 ASP A O 1
ATOM 656 N N . ASN A 1 85 ? 4.040 -6.627 -26.475 1.00 92.25 85 ASN A N 1
ATOM 657 C CA . ASN A 1 85 ? 3.163 -5.655 -27.128 1.00 92.25 85 ASN A CA 1
ATOM 658 C C . ASN A 1 85 ? 3.848 -4.294 -27.349 1.00 92.25 85 ASN A C 1
ATOM 660 O O . ASN A 1 85 ? 3.471 -3.563 -28.262 1.00 92.25 85 ASN A O 1
ATOM 664 N N . ASN A 1 86 ? 4.871 -3.958 -26.555 1.00 88.44 86 ASN A N 1
ATOM 665 C CA . ASN A 1 86 ? 5.602 -2.691 -26.623 1.00 88.44 86 ASN A CA 1
ATOM 666 C C . ASN A 1 86 ? 7.107 -2.928 -26.785 1.00 88.44 86 ASN A C 1
ATOM 668 O O . ASN A 1 86 ? 7.907 -2.661 -25.888 1.00 88.44 86 ASN A O 1
ATOM 672 N N . LYS A 1 87 ? 7.512 -3.386 -27.973 1.00 84.38 87 LYS A N 1
ATOM 673 C CA . LYS A 1 87 ? 8.913 -3.737 -28.276 1.00 84.38 87 LYS A CA 1
ATOM 674 C C . LYS A 1 87 ? 9.915 -2.605 -28.010 1.00 84.38 87 LYS A C 1
ATOM 676 O O . LYS A 1 87 ? 11.048 -2.871 -27.619 1.00 84.38 87 LYS A O 1
ATOM 681 N N . TRP A 1 88 ? 9.507 -1.350 -28.208 1.00 83.06 88 TRP A N 1
ATOM 682 C CA . TRP A 1 88 ? 10.344 -0.179 -27.923 1.00 83.06 88 TRP A CA 1
ATOM 683 C C . TRP A 1 88 ? 10.602 -0.017 -26.417 1.00 83.06 88 TRP A C 1
ATOM 685 O O . TRP A 1 88 ? 11.730 0.250 -26.015 1.00 83.06 88 TRP A O 1
ATOM 695 N N . LEU A 1 89 ? 9.588 -0.271 -25.584 1.00 86.19 89 LEU A N 1
ATOM 696 C CA . LEU A 1 89 ? 9.699 -0.249 -24.128 1.00 86.19 89 LEU A CA 1
ATOM 697 C C . LEU A 1 89 ? 10.589 -1.394 -23.629 1.00 86.19 89 LEU A C 1
ATOM 699 O O . LEU A 1 89 ? 11.395 -1.197 -22.725 1.00 86.19 89 LEU A O 1
ATOM 703 N N . ALA A 1 90 ? 10.518 -2.569 -24.262 1.00 87.19 90 ALA A N 1
ATOM 704 C CA . ALA A 1 90 ? 11.429 -3.679 -23.981 1.00 87.19 90 ALA A CA 1
ATOM 705 C C . ALA A 1 90 ? 12.895 -3.325 -24.266 1.00 87.19 90 ALA A C 1
ATOM 707 O O . ALA A 1 90 ? 13.763 -3.576 -23.428 1.00 87.19 90 ALA A O 1
ATOM 708 N N . ALA A 1 91 ? 13.171 -2.698 -25.413 1.00 85.69 91 ALA A N 1
ATOM 709 C CA . ALA A 1 91 ? 14.512 -2.228 -25.756 1.00 85.69 91 ALA A CA 1
ATOM 710 C C . ALA A 1 91 ? 15.014 -1.169 -24.760 1.00 85.69 91 ALA A C 1
ATOM 712 O O . ALA A 1 91 ? 16.136 -1.264 -24.264 1.00 85.69 91 ALA A O 1
ATOM 713 N N . MET A 1 92 ? 14.150 -0.221 -24.399 1.00 88.50 92 MET A N 1
ATOM 714 C CA . MET A 1 92 ? 14.434 0.830 -23.427 1.00 88.50 92 MET A CA 1
ATOM 715 C C . MET A 1 92 ? 14.756 0.283 -22.030 1.00 88.50 92 MET A C 1
ATOM 717 O O . MET A 1 92 ? 15.763 0.670 -21.441 1.00 88.50 92 MET A O 1
ATOM 721 N N . VAL A 1 93 ? 13.948 -0.641 -21.500 1.00 88.25 93 VAL A N 1
ATOM 722 C CA . VAL A 1 93 ? 14.192 -1.276 -20.190 1.00 88.25 93 VAL A CA 1
ATOM 723 C C . VAL A 1 93 ? 15.497 -2.073 -20.208 1.00 88.25 93 VAL A C 1
ATOM 725 O O . VAL A 1 93 ? 16.281 -2.014 -19.257 1.00 88.25 93 VAL A O 1
ATOM 728 N N . LEU A 1 94 ? 15.778 -2.791 -21.297 1.00 86.88 94 LEU A N 1
ATOM 729 C CA . LEU A 1 94 ? 17.001 -3.579 -21.427 1.00 86.88 94 LEU A CA 1
ATOM 730 C C . LEU A 1 94 ? 18.258 -2.699 -21.481 1.00 86.88 94 LEU A C 1
ATOM 732 O O . LEU A 1 94 ? 19.262 -3.010 -20.841 1.00 86.88 94 LEU A O 1
ATOM 736 N N . ASP A 1 95 ? 18.212 -1.592 -22.220 1.00 86.31 95 ASP A N 1
ATOM 737 C CA . ASP A 1 95 ? 19.322 -0.642 -22.288 1.00 86.31 95 ASP A CA 1
ATOM 738 C C . ASP A 1 95 ? 19.488 0.139 -20.979 1.00 86.31 95 ASP A C 1
ATOM 740 O O . ASP A 1 95 ? 20.615 0.314 -20.518 1.00 86.31 95 ASP A O 1
ATOM 744 N N . SER A 1 96 ? 18.391 0.543 -20.334 1.00 84.06 96 SER A N 1
ATOM 745 C CA . SER A 1 96 ? 18.429 1.223 -19.035 1.00 84.06 96 SER A CA 1
ATOM 746 C C . SER A 1 96 ? 19.040 0.333 -17.949 1.00 84.06 96 SER A C 1
ATOM 748 O O . SER A 1 96 ? 19.920 0.769 -17.214 1.00 84.06 96 SER A O 1
ATOM 750 N N . THR A 1 97 ? 18.679 -0.952 -17.903 1.00 84.44 97 THR A N 1
ATOM 751 C CA . THR A 1 97 ? 19.230 -1.905 -16.920 1.00 84.44 97 THR A CA 1
ATOM 752 C C . THR A 1 97 ? 20.683 -2.297 -17.195 1.00 84.44 97 THR A C 1
ATOM 754 O O . THR A 1 97 ? 21.454 -2.467 -16.254 1.00 84.44 97 THR A O 1
ATOM 757 N N . ARG A 1 98 ? 21.092 -2.433 -18.464 1.00 84.44 98 ARG A N 1
ATOM 758 C CA . ARG A 1 98 ? 22.471 -2.823 -18.824 1.00 84.44 98 ARG A CA 1
ATOM 759 C C . ARG A 1 98 ? 23.461 -1.665 -18.806 1.00 84.44 98 ARG A C 1
ATOM 761 O O . ARG A 1 98 ? 24.626 -1.876 -18.483 1.00 84.44 98 ARG A O 1
ATOM 768 N N . LYS A 1 99 ? 23.023 -0.474 -19.216 1.00 84.62 99 LYS A N 1
ATOM 769 C CA . LYS A 1 99 ? 23.884 0.705 -19.403 1.00 84.62 99 LYS A CA 1
ATOM 770 C C . LYS A 1 99 ? 23.637 1.793 -18.358 1.00 84.62 99 LYS A C 1
ATOM 772 O O . LYS A 1 99 ? 24.356 2.783 -18.360 1.00 84.62 99 LYS A O 1
ATOM 777 N N . GLY A 1 100 ? 22.636 1.634 -17.487 1.00 84.25 100 GLY A N 1
ATOM 778 C CA . GLY A 1 100 ? 22.238 2.661 -16.518 1.00 84.25 100 GLY A CA 1
ATOM 779 C C . GLY A 1 100 ? 21.612 3.899 -17.165 1.00 84.25 100 GLY A C 1
ATOM 780 O O . GLY A 1 100 ? 21.597 4.963 -16.555 1.00 84.25 100 GLY A O 1
ATOM 781 N N . MET A 1 101 ? 21.147 3.786 -18.413 1.00 85.44 101 MET A N 1
ATOM 782 C CA . MET A 1 101 ? 20.706 4.922 -19.220 1.00 85.44 101 MET A CA 1
ATOM 783 C C . MET A 1 101 ? 19.350 5.451 -18.750 1.00 85.44 101 MET A C 1
ATOM 785 O O . MET A 1 101 ? 18.413 4.676 -18.525 1.00 85.44 101 MET A O 1
ATOM 789 N N . HIS A 1 102 ? 19.229 6.774 -18.643 1.00 85.50 102 HIS A N 1
ATOM 790 C CA . HIS A 1 102 ? 17.960 7.407 -18.298 1.00 85.50 102 HIS A CA 1
ATOM 791 C C . HIS A 1 102 ? 16.952 7.282 -19.462 1.00 85.50 102 HIS A C 1
ATOM 793 O O . HIS A 1 102 ? 17.345 7.433 -20.618 1.00 85.50 102 HIS A O 1
ATOM 799 N N . PRO A 1 103 ? 15.644 7.094 -19.203 1.00 82.56 103 PRO A N 1
ATOM 800 C CA . PRO A 1 103 ? 14.582 7.094 -20.213 1.00 82.56 103 PRO A CA 1
ATOM 801 C C . PRO A 1 103 ? 14.695 8.138 -21.337 1.00 82.56 103 PRO A C 1
ATOM 803 O O . PRO A 1 103 ? 14.622 7.805 -22.518 1.00 82.56 103 PRO A O 1
ATOM 806 N N . PHE A 1 104 ? 14.899 9.405 -20.971 1.00 84.19 104 PHE A N 1
ATOM 807 C CA . PHE A 1 104 ? 15.052 10.505 -21.930 1.00 84.19 104 PHE A CA 1
ATOM 808 C C . PHE A 1 104 ? 16.350 10.432 -22.738 1.00 84.19 104 PHE A C 1
ATOM 810 O O . PHE A 1 104 ? 16.353 10.742 -23.924 1.00 84.19 104 PHE A O 1
ATOM 817 N N . GLU A 1 105 ? 17.440 9.976 -22.125 1.00 85.19 105 GLU A N 1
ATOM 818 C CA . GLU A 1 105 ? 18.707 9.761 -22.824 1.00 85.19 105 GLU A CA 1
ATOM 819 C C . GLU A 1 105 ? 18.580 8.622 -23.843 1.00 85.19 105 GLU A C 1
ATOM 821 O O . GLU A 1 105 ? 19.050 8.744 -24.974 1.00 85.19 105 GLU A O 1
ATOM 826 N N . TRP A 1 106 ? 17.854 7.557 -23.487 1.00 88.56 106 TRP A N 1
ATOM 827 C CA . TRP A 1 106 ? 17.542 6.474 -24.414 1.00 88.56 106 TRP A CA 1
ATOM 828 C C . TRP A 1 106 ? 16.718 6.972 -25.599 1.00 88.56 106 TRP A C 1
ATOM 830 O O . TRP A 1 106 ? 17.108 6.737 -26.741 1.00 88.56 106 TRP A O 1
ATOM 840 N N . MET A 1 107 ? 15.641 7.726 -25.361 1.00 85.31 107 MET A N 1
ATOM 841 C CA . MET A 1 107 ? 14.828 8.299 -26.443 1.00 85.31 107 MET A CA 1
ATOM 842 C C . MET A 1 107 ? 15.651 9.220 -27.355 1.00 85.31 107 MET A C 1
ATOM 844 O O . MET A 1 107 ? 15.580 9.089 -28.578 1.00 85.31 107 MET A O 1
ATOM 848 N N . ALA A 1 108 ? 16.505 10.072 -26.782 1.00 85.81 108 ALA A N 1
ATOM 849 C CA . ALA A 1 108 ? 17.419 10.913 -27.551 1.00 85.81 108 ALA A CA 1
ATOM 850 C C . ALA A 1 108 ? 18.408 10.082 -28.392 1.00 85.81 108 ALA A C 1
ATOM 852 O O . ALA A 1 108 ? 18.654 10.411 -29.551 1.00 85.81 108 ALA A O 1
ATOM 853 N N . SER A 1 109 ? 18.921 8.963 -27.862 1.00 85.38 109 SER A N 1
ATOM 854 C CA . SER A 1 109 ? 19.796 8.044 -28.613 1.00 85.38 109 SER A CA 1
ATOM 855 C C . SER A 1 109 ? 19.108 7.397 -29.822 1.00 85.38 109 SER A C 1
ATOM 857 O O . SER A 1 109 ? 19.774 7.049 -30.794 1.00 85.38 109 SER A O 1
ATOM 859 N N . GLN A 1 110 ? 17.779 7.266 -29.780 1.00 86.06 110 GLN A N 1
ATOM 860 C CA . GLN A 1 110 ? 16.961 6.781 -30.894 1.00 86.06 110 GLN A CA 1
ATOM 861 C C . GLN A 1 110 ? 16.590 7.899 -31.887 1.00 86.06 110 GLN A C 1
ATOM 863 O O . GLN A 1 110 ? 15.847 7.656 -32.836 1.00 86.06 110 GLN A O 1
ATOM 868 N N . GLY A 1 111 ? 17.102 9.120 -31.690 1.00 82.62 111 GLY A N 1
ATOM 869 C CA . GLY A 1 111 ? 16.830 10.278 -32.543 1.00 82.62 111 GLY A CA 1
ATOM 870 C C . GLY A 1 111 ? 15.500 10.976 -32.255 1.00 82.62 111 GLY A C 1
ATOM 871 O O . GLY A 1 111 ? 15.056 11.781 -33.070 1.00 82.62 111 GLY A O 1
ATOM 872 N N . ILE A 1 112 ? 14.855 10.683 -31.121 1.00 85.50 112 ILE A N 1
ATOM 873 C CA . ILE A 1 112 ? 13.622 11.358 -30.706 1.00 85.50 112 ILE A CA 1
ATOM 874 C C . ILE A 1 112 ? 13.994 12.674 -30.020 1.00 85.50 112 ILE A C 1
ATOM 876 O O . ILE A 1 112 ? 14.569 12.675 -28.929 1.00 85.50 112 ILE A O 1
ATOM 880 N N . ASP A 1 113 ? 13.630 13.797 -30.637 1.00 84.56 113 ASP A N 1
ATOM 881 C CA . ASP A 1 113 ? 13.719 15.108 -29.997 1.00 84.56 113 ASP A CA 1
ATOM 882 C C . ASP A 1 113 ? 12.515 15.310 -29.070 1.00 84.56 113 ASP A C 1
ATOM 884 O O . ASP A 1 113 ? 11.418 15.686 -29.485 1.00 84.56 113 ASP A O 1
ATOM 888 N N . ILE A 1 114 ? 12.733 15.033 -27.786 1.00 82.94 114 ILE A N 1
ATOM 889 C CA . ILE A 1 114 ? 11.716 15.145 -26.7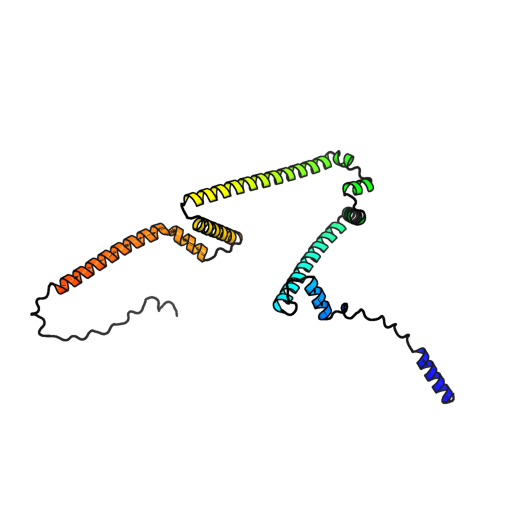35 1.00 82.94 114 ILE A CA 1
ATOM 890 C C . ILE A 1 114 ? 11.175 16.574 -26.635 1.00 82.94 114 ILE A C 1
ATOM 892 O O . ILE A 1 114 ? 9.999 16.758 -26.334 1.00 82.94 114 ILE A O 1
ATOM 896 N N . LYS A 1 115 ? 12.011 17.588 -26.894 1.00 82.88 115 LYS A N 1
ATOM 897 C CA . LYS A 1 115 ? 11.587 18.985 -26.813 1.00 82.88 115 LYS A CA 1
ATOM 898 C C . LYS A 1 115 ? 10.618 19.307 -27.946 1.00 82.88 115 LYS A C 1
ATOM 900 O O . LYS A 1 115 ? 9.541 19.821 -27.676 1.00 82.88 115 LYS A O 1
ATOM 905 N N . ALA A 1 116 ? 10.960 18.927 -29.176 1.00 84.88 116 ALA A N 1
ATOM 906 C CA . ALA A 1 116 ? 10.065 19.089 -30.320 1.00 84.88 116 ALA A CA 1
ATOM 907 C C . ALA A 1 116 ? 8.766 18.275 -30.160 1.00 84.88 116 ALA A C 1
ATOM 909 O O . ALA A 1 116 ? 7.697 18.747 -30.529 1.00 84.88 116 ALA A O 1
ATOM 910 N N . ALA A 1 117 ? 8.839 17.078 -29.567 1.00 81.38 117 ALA A N 1
ATOM 911 C CA . ALA A 1 117 ? 7.658 16.264 -29.278 1.00 81.38 117 ALA A CA 1
ATOM 912 C C . ALA A 1 117 ? 6.736 16.913 -28.228 1.00 81.38 117 ALA A C 1
ATOM 914 O O . ALA A 1 117 ? 5.523 16.855 -28.368 1.00 81.38 117 ALA A O 1
ATOM 915 N N . LEU A 1 118 ? 7.288 17.545 -27.188 1.00 80.75 118 LEU A N 1
ATOM 916 C CA . LEU A 1 118 ? 6.507 18.274 -26.177 1.00 80.75 118 LEU A CA 1
ATOM 917 C C . LEU A 1 118 ? 5.933 19.600 -26.701 1.00 80.75 118 LEU A C 1
ATOM 919 O O . LEU A 1 118 ? 4.927 20.071 -26.178 1.00 80.75 118 LEU A O 1
ATOM 923 N N . GLU A 1 119 ? 6.575 20.203 -27.704 1.00 87.00 119 GLU A N 1
ATOM 924 C CA . GLU A 1 119 ? 6.083 21.395 -28.408 1.00 87.00 119 GLU A CA 1
ATOM 925 C C . GLU A 1 119 ? 4.950 21.072 -29.403 1.00 87.00 119 GLU A C 1
ATOM 927 O O . GLU A 1 119 ? 4.269 21.990 -29.863 1.00 87.00 119 GLU A O 1
ATOM 932 N N . ASP A 1 120 ? 4.705 19.790 -29.706 1.00 89.44 120 ASP A N 1
ATOM 933 C CA . ASP A 1 120 ? 3.520 19.353 -30.446 1.00 89.44 120 ASP A CA 1
ATOM 934 C C . ASP A 1 120 ? 2.242 19.666 -29.652 1.00 89.44 120 ASP A C 1
ATOM 936 O O . ASP A 1 120 ? 2.111 19.321 -28.475 1.00 89.44 120 ASP A O 1
ATOM 940 N N . GLU A 1 121 ? 1.279 20.325 -30.298 1.00 85.56 121 GLU A N 1
ATOM 941 C CA . GLU A 1 121 ? 0.081 20.832 -29.626 1.00 85.56 121 GLU A CA 1
ATOM 942 C C . GLU A 1 121 ? -0.816 19.705 -29.085 1.00 85.56 121 GLU A C 1
ATOM 944 O O . GLU A 1 121 ? -1.468 19.882 -28.054 1.00 85.56 121 GLU A O 1
ATOM 949 N N . GLU A 1 122 ? -0.861 18.544 -29.744 1.00 88.44 122 GLU A N 1
ATOM 950 C CA . GLU A 1 122 ? -1.700 17.426 -29.311 1.00 88.44 122 GLU A CA 1
ATOM 951 C C . GLU A 1 122 ? -1.038 16.645 -28.171 1.00 88.44 122 GLU A C 1
ATOM 953 O O . GLU A 1 122 ? -1.688 16.346 -27.163 1.00 88.44 122 GLU A O 1
ATOM 958 N N . LEU A 1 123 ? 0.256 16.333 -28.297 1.00 83.12 123 LEU A N 1
ATOM 959 C CA . LEU A 1 123 ? 0.989 15.623 -27.249 1.00 83.12 123 LEU A CA 1
ATOM 960 C C . LEU A 1 123 ? 1.173 16.495 -26.002 1.00 83.12 123 LEU A C 1
ATOM 962 O O . LEU A 1 123 ? 0.939 16.023 -24.889 1.00 83.12 123 LEU A O 1
ATOM 966 N N . GLY A 1 124 ? 1.526 17.769 -26.183 1.00 83.88 124 GLY A N 1
ATOM 967 C CA . GLY A 1 124 ? 1.681 18.734 -25.100 1.00 83.88 124 GLY A CA 1
ATOM 968 C C . GLY A 1 124 ? 0.399 18.910 -24.285 1.00 83.88 124 GLY A C 1
ATOM 969 O O . GLY A 1 124 ? 0.460 18.902 -23.056 1.00 83.88 124 GLY A O 1
ATOM 970 N N . LYS A 1 125 ? -0.772 18.971 -24.942 1.00 88.75 125 LYS A N 1
ATOM 971 C CA . LYS A 1 125 ? -2.077 19.005 -24.253 1.00 88.75 125 LYS A CA 1
ATOM 972 C C . LYS A 1 125 ? -2.339 17.733 -23.450 1.00 88.75 125 LYS A C 1
ATOM 974 O O . LYS A 1 125 ? -2.637 17.835 -22.269 1.00 88.75 125 LYS A O 1
ATOM 979 N N . LYS A 1 126 ? -2.146 16.543 -24.034 1.00 88.50 126 LYS A N 1
ATOM 980 C CA . LYS A 1 126 ? -2.357 15.265 -23.319 1.00 88.50 126 LYS A CA 1
ATOM 981 C C . LYS A 1 126 ? -1.475 15.135 -22.076 1.00 88.50 126 LYS A C 1
ATOM 983 O O . LYS A 1 126 ? -1.938 14.665 -21.039 1.00 88.50 126 LYS A O 1
ATOM 988 N N . VAL A 1 127 ? -0.211 15.548 -22.177 1.00 86.06 127 VAL A N 1
ATOM 989 C CA . VAL A 1 127 ? 0.719 15.544 -21.040 1.00 86.06 127 VAL A CA 1
ATOM 990 C C . VAL A 1 127 ? 0.293 16.570 -19.988 1.00 86.06 127 VAL A C 1
ATOM 992 O O . VAL A 1 127 ? 0.297 16.250 -18.801 1.00 86.06 127 VAL A O 1
ATOM 995 N N . ALA A 1 128 ? -0.104 17.778 -20.400 1.00 86.94 128 ALA A N 1
ATOM 996 C CA . ALA A 1 128 ? -0.596 18.805 -19.484 1.00 86.94 128 ALA A CA 1
ATOM 997 C C . ALA A 1 128 ? -1.858 18.350 -18.734 1.00 86.94 128 ALA A C 1
ATOM 999 O O . ALA A 1 128 ? -1.897 18.469 -17.512 1.00 86.94 128 ALA A O 1
ATOM 1000 N N . ASP A 1 129 ? -2.827 17.752 -19.433 1.00 92.19 129 ASP A N 1
ATOM 1001 C CA . ASP A 1 129 ? -4.056 17.216 -18.840 1.00 92.19 129 ASP A CA 1
ATOM 1002 C C . ASP A 1 129 ? -3.741 16.138 -17.790 1.00 92.19 129 ASP A C 1
ATOM 1004 O O . ASP A 1 129 ? -4.236 16.200 -16.667 1.00 92.19 129 ASP A O 1
ATOM 1008 N N . GLN A 1 130 ? -2.840 15.195 -18.096 1.00 88.06 130 GLN A N 1
ATOM 1009 C CA . GLN A 1 130 ? -2.405 14.175 -17.131 1.00 88.06 130 GLN A CA 1
ATOM 1010 C C . GLN A 1 130 ? -1.696 14.768 -15.907 1.00 88.06 130 GLN A C 1
ATOM 1012 O O . GLN A 1 130 ? -1.865 14.267 -14.794 1.00 88.06 130 GLN A O 1
ATOM 1017 N N . ILE A 1 131 ? -0.899 15.825 -16.090 1.00 87.19 131 ILE A N 1
ATOM 1018 C CA . ILE A 1 131 ? -0.263 16.537 -14.975 1.00 87.19 131 ILE A CA 1
ATOM 1019 C C . ILE A 1 131 ? -1.326 17.218 -14.110 1.00 87.19 131 ILE A C 1
ATOM 1021 O O . ILE A 1 131 ? -1.245 17.130 -12.885 1.00 87.19 131 ILE A O 1
ATOM 1025 N N . THR A 1 132 ? -2.324 17.863 -14.718 1.00 91.69 132 THR A N 1
ATOM 1026 C CA . THR A 1 132 ? -3.438 18.484 -13.993 1.00 91.69 132 THR A CA 1
ATOM 1027 C C . THR A 1 132 ? -4.242 17.443 -13.219 1.00 91.69 132 THR A C 1
ATOM 1029 O O . THR A 1 132 ? -4.406 17.608 -12.014 1.00 91.69 132 THR A O 1
ATOM 1032 N N . GLU A 1 133 ? -4.638 16.327 -13.839 1.00 92.06 133 GLU A N 1
ATOM 1033 C CA . GLU A 1 133 ? -5.333 15.230 -13.148 1.00 92.06 133 GLU A CA 1
ATOM 1034 C C . GLU A 1 133 ? -4.515 14.667 -11.977 1.00 92.06 133 GLU A C 1
ATOM 1036 O O . GLU A 1 133 ? -5.057 14.339 -10.919 1.00 92.06 133 GLU A O 1
ATOM 1041 N N . TYR A 1 134 ? -3.196 14.532 -12.145 1.00 87.94 134 TYR A N 1
ATOM 1042 C CA . TYR A 1 134 ? -2.316 14.089 -11.067 1.00 87.94 134 TYR A CA 1
ATOM 1043 C C . TYR A 1 134 ? -2.283 15.102 -9.917 1.00 87.94 134 TYR A C 1
ATOM 1045 O O . TYR A 1 134 ? -2.416 14.716 -8.757 1.00 87.94 134 TYR A O 1
ATOM 1053 N N . GLN A 1 135 ? -2.142 16.394 -10.222 1.00 89.19 135 GLN A N 1
ATOM 1054 C CA . GLN A 1 135 ? -2.151 17.460 -9.218 1.00 89.19 135 GLN A CA 1
ATOM 1055 C C . GLN A 1 135 ? -3.491 17.544 -8.481 1.00 89.19 135 GLN A C 1
ATOM 1057 O O . GLN A 1 135 ? -3.498 17.719 -7.264 1.00 89.19 135 GLN A O 1
ATOM 1062 N N . GLU A 1 136 ? -4.610 17.373 -9.185 1.00 92.44 136 GLU A N 1
ATOM 1063 C CA . GLU A 1 136 ? -5.942 17.306 -8.584 1.00 92.44 136 GLU A CA 1
ATOM 1064 C C . GLU A 1 136 ? -6.054 16.123 -7.622 1.00 92.44 136 GLU A C 1
ATOM 1066 O O . GLU A 1 136 ? -6.434 16.322 -6.471 1.00 92.44 136 GLU A O 1
ATOM 1071 N N . LYS A 1 137 ? -5.626 14.920 -8.031 1.00 89.56 137 LYS A N 1
ATOM 1072 C CA . LYS A 1 137 ? -5.608 13.736 -7.152 1.00 89.56 137 LYS A CA 1
ATOM 1073 C C . LYS A 1 137 ? -4.742 13.942 -5.915 1.00 89.56 137 LYS A C 1
ATOM 1075 O O . LYS A 1 137 ? -5.158 13.573 -4.821 1.00 89.56 137 LYS A O 1
ATOM 1080 N N . VAL A 1 138 ? -3.555 14.530 -6.066 1.00 88.06 138 VAL A N 1
ATOM 1081 C CA . VAL A 1 138 ? -2.675 14.838 -4.928 1.00 88.06 138 VAL A CA 1
ATOM 1082 C C . VAL A 1 138 ? -3.355 15.836 -3.989 1.00 88.06 138 VAL A C 1
ATOM 1084 O O . VAL A 1 138 ? -3.440 15.584 -2.790 1.00 88.06 138 VAL A O 1
ATOM 1087 N N . ALA A 1 139 ? -3.921 16.919 -4.522 1.00 90.25 139 ALA A N 1
ATOM 1088 C CA . ALA A 1 139 ? -4.617 17.921 -3.721 1.00 90.25 139 ALA A CA 1
ATOM 1089 C C . ALA A 1 139 ? -5.873 17.359 -3.027 1.00 90.25 139 ALA A C 1
ATOM 1091 O O . ALA A 1 139 ? -6.179 17.741 -1.897 1.00 90.25 139 ALA A O 1
ATOM 1092 N N . GLU A 1 140 ? -6.619 16.464 -3.677 1.00 90.75 140 GLU A N 1
ATOM 1093 C CA . GLU A 1 140 ? -7.753 15.757 -3.075 1.00 90.75 140 GLU A CA 1
ATOM 1094 C C . GLU A 1 140 ? -7.306 14.824 -1.950 1.00 90.75 140 GLU A C 1
ATOM 1096 O O . GLU A 1 140 ? -7.912 14.842 -0.879 1.00 90.75 140 GLU A O 1
ATOM 1101 N N . GLN A 1 141 ? -6.230 14.060 -2.151 1.00 84.12 141 GLN A N 1
ATOM 1102 C CA . GLN A 1 141 ? -5.658 13.194 -1.119 1.00 84.12 141 GLN A CA 1
ATOM 1103 C C . GLN A 1 141 ? -5.171 13.996 0.091 1.00 84.12 141 GLN A C 1
ATOM 1105 O O . GLN A 1 141 ? -5.469 13.623 1.226 1.00 84.12 141 GLN A O 1
ATOM 1110 N N . GLU A 1 142 ? -4.485 15.119 -0.131 1.00 89.25 142 GLU A N 1
ATOM 1111 C CA . GLU A 1 142 ? -4.045 16.023 0.937 1.00 89.25 142 GLU A CA 1
ATOM 1112 C C . GLU A 1 142 ? -5.237 16.609 1.702 1.00 89.25 142 GLU A C 1
ATOM 1114 O O . GLU A 1 142 ? -5.296 16.510 2.929 1.00 89.25 142 GLU A O 1
ATOM 1119 N N . LYS A 1 143 ? -6.241 17.147 0.992 1.00 90.81 143 LYS A N 1
ATOM 1120 C CA . LYS A 1 143 ? -7.468 17.675 1.614 1.00 90.81 143 LYS A CA 1
ATOM 1121 C C . LYS A 1 143 ? -8.210 16.606 2.407 1.00 90.81 143 LYS A C 1
ATOM 1123 O O . LYS A 1 143 ? -8.655 16.881 3.521 1.00 90.81 143 LYS A O 1
ATOM 1128 N N . HIS A 1 144 ? -8.351 15.405 1.851 1.00 88.81 144 HIS A N 1
ATOM 1129 C CA . HIS A 1 144 ? -8.996 14.284 2.523 1.00 88.81 144 HIS A CA 1
ATOM 1130 C C . HIS A 1 144 ? -8.217 13.877 3.782 1.00 88.81 144 HIS A C 1
ATOM 1132 O O . HIS A 1 144 ? -8.816 13.711 4.842 1.00 88.81 144 HIS A O 1
ATOM 1138 N N . GLY A 1 145 ? -6.884 13.801 3.705 1.00 85.19 145 GLY A N 1
ATOM 1139 C CA . GLY A 1 145 ? -6.016 13.518 4.849 1.00 85.19 145 GLY A CA 1
ATOM 1140 C C . GLY A 1 145 ? -6.129 14.566 5.959 1.00 85.19 145 GLY A C 1
ATOM 1141 O O . GLY A 1 145 ? -6.310 14.216 7.127 1.00 85.19 145 GLY A O 1
ATOM 1142 N N . GLU A 1 146 ? -6.110 15.855 5.612 1.00 91.44 146 GLU A N 1
ATOM 1143 C CA . GLU A 1 146 ? -6.321 16.936 6.580 1.00 91.44 146 GLU A CA 1
ATOM 1144 C C . GLU A 1 146 ? -7.704 16.878 7.234 1.00 91.44 146 GLU A C 1
ATOM 1146 O O . GLU A 1 146 ? -7.835 17.090 8.442 1.00 91.44 146 GLU A O 1
ATOM 1151 N N . GLN A 1 147 ? -8.751 16.636 6.442 1.00 91.88 147 GLN A N 1
ATOM 1152 C CA . GLN A 1 147 ? -10.114 16.510 6.950 1.00 91.88 147 GLN A CA 1
ATOM 1153 C C . GLN A 1 147 ? -10.240 15.312 7.889 1.00 91.88 147 GLN A C 1
ATOM 1155 O O . GLN A 1 147 ? -10.817 15.451 8.968 1.00 91.88 147 GLN A O 1
ATOM 1160 N N . LEU A 1 148 ? -9.655 14.170 7.526 1.00 90.31 148 LEU A N 1
ATOM 1161 C CA . LEU A 1 148 ? -9.625 12.972 8.355 1.00 90.31 148 LEU A CA 1
ATOM 1162 C C . LEU A 1 148 ? -8.921 13.246 9.685 1.00 90.31 148 LEU A C 1
ATOM 1164 O O . LEU A 1 148 ? -9.492 12.960 10.735 1.00 90.31 148 LEU A O 1
ATOM 1168 N N . MET A 1 149 ? -7.743 13.880 9.671 1.00 86.88 149 MET A N 1
ATOM 1169 C CA . MET A 1 149 ? -7.039 14.254 10.903 1.00 86.88 149 MET A CA 1
ATOM 1170 C C . MET A 1 149 ? -7.852 15.216 11.777 1.00 86.88 149 MET A C 1
ATOM 1172 O O . MET A 1 149 ? -7.981 14.988 12.981 1.00 86.88 149 MET A O 1
ATOM 1176 N N . LYS A 1 150 ? -8.447 16.261 11.185 1.00 93.88 150 LYS A N 1
ATOM 1177 C CA . LYS A 1 150 ? -9.310 17.211 11.910 1.00 93.88 150 LYS A CA 1
ATOM 1178 C C . LYS A 1 150 ? -10.526 16.512 12.523 1.00 93.88 150 LYS A C 1
ATOM 1180 O O . LYS A 1 150 ? -10.914 16.827 13.645 1.00 93.88 150 LYS A O 1
ATOM 1185 N N . ASN A 1 151 ? -11.133 15.567 11.809 1.00 92.31 151 ASN A N 1
ATOM 1186 C CA . ASN A 1 151 ? -12.270 14.800 12.311 1.00 92.31 151 ASN A CA 1
ATOM 1187 C C . ASN A 1 151 ? -11.851 13.845 13.432 1.00 92.31 151 ASN A C 1
ATOM 1189 O O . ASN A 1 151 ? -12.539 13.775 14.444 1.00 92.31 151 ASN A O 1
ATOM 1193 N N . LEU A 1 152 ? -10.699 13.185 13.305 1.00 88.31 152 LEU A N 1
ATOM 1194 C CA . LEU A 1 152 ? -10.164 12.302 14.339 1.00 88.31 152 LEU A CA 1
ATOM 1195 C C . LEU A 1 152 ? -9.883 13.059 15.643 1.00 88.31 152 LEU A C 1
ATOM 1197 O O . LEU A 1 152 ? -10.236 12.588 16.723 1.00 88.31 152 LEU A O 1
ATOM 1201 N N . GLN A 1 153 ? -9.312 14.262 15.539 1.00 90.06 153 GLN A N 1
ATOM 1202 C CA . GLN A 1 153 ? -9.106 15.152 16.684 1.00 90.06 153 GLN A CA 1
ATOM 1203 C C . GLN A 1 153 ? -10.432 15.530 17.350 1.00 90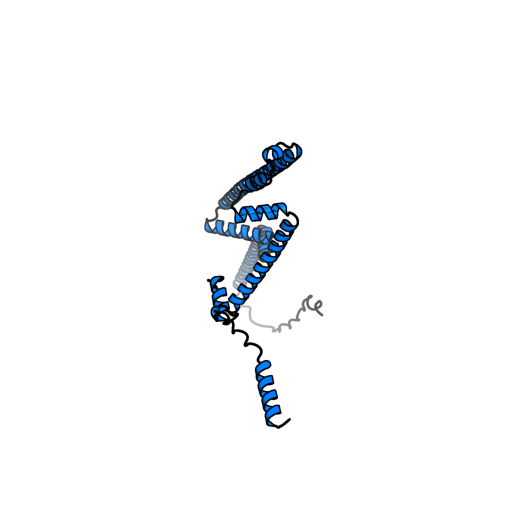.06 153 GLN A C 1
ATOM 1205 O O . GLN A 1 153 ? -10.566 15.375 18.560 1.00 90.06 153 GLN A O 1
ATOM 1210 N N . LYS A 1 154 ? -11.446 15.933 16.573 1.00 92.88 154 LYS A N 1
ATOM 1211 C CA . LYS A 1 154 ? -12.786 16.231 17.110 1.00 92.88 154 LYS A CA 1
ATOM 1212 C C . LYS A 1 154 ? -13.431 15.025 17.794 1.00 92.88 154 LYS A C 1
ATOM 1214 O O . LYS A 1 154 ? -14.065 15.190 18.832 1.00 92.88 154 LYS A O 1
ATOM 1219 N N . SER A 1 155 ? -13.274 13.825 17.234 1.00 89.81 155 SER A N 1
ATOM 1220 C CA . SER A 1 155 ? -13.767 12.590 17.852 1.00 89.81 155 SER A CA 1
ATOM 1221 C C . SER A 1 155 ? -13.075 12.319 19.189 1.00 89.81 155 SER A C 1
ATOM 1223 O O . SER A 1 155 ? -13.739 11.927 20.146 1.00 89.81 155 SER A O 1
ATOM 1225 N N . ARG A 1 156 ? -11.767 12.592 19.290 1.00 85.12 156 ARG A N 1
ATOM 1226 C CA . ARG A 1 156 ? -11.022 12.487 20.552 1.00 85.12 156 ARG A CA 1
ATOM 1227 C C . ARG A 1 156 ? -11.475 13.528 21.579 1.00 85.12 156 ARG A C 1
ATOM 1229 O O . ARG A 1 156 ? -11.767 13.168 22.708 1.00 85.12 156 ARG A O 1
ATOM 1236 N N . GLU A 1 157 ? -11.662 14.783 21.176 1.00 90.69 157 GLU A N 1
ATOM 1237 C CA . GLU A 1 157 ? -12.212 15.820 22.064 1.00 90.69 157 GLU A CA 1
ATOM 1238 C C . GLU A 1 157 ? -13.630 15.487 22.563 1.00 90.69 157 GLU A C 1
ATOM 1240 O O . GLU A 1 157 ? -14.013 15.862 23.671 1.00 90.69 157 GLU A O 1
ATOM 1245 N N . ALA A 1 158 ? -14.448 14.823 21.740 1.00 91.56 158 ALA A N 1
ATOM 1246 C CA . ALA A 1 158 ? -15.777 14.370 22.140 1.00 91.56 158 ALA A CA 1
ATOM 1247 C C . ALA A 1 158 ? -15.707 13.247 23.185 1.00 91.56 158 ALA A C 1
ATOM 1249 O O . ALA A 1 158 ? -16.500 13.251 24.125 1.00 91.56 158 ALA A O 1
ATOM 1250 N N . LEU A 1 159 ? -14.744 12.333 23.044 1.00 90.38 159 LEU A N 1
ATOM 1251 C CA . LEU A 1 159 ? -14.464 11.280 24.017 1.00 90.38 159 LEU A CA 1
ATOM 1252 C C . LEU A 1 159 ? -13.991 11.865 25.356 1.00 90.38 159 LEU A C 1
ATOM 1254 O O . LEU A 1 159 ? -14.522 11.494 26.400 1.00 90.38 159 LEU A O 1
ATOM 1258 N N . ASP A 1 160 ? -13.076 12.837 25.328 1.00 88.44 160 ASP A N 1
ATOM 1259 C CA . ASP A 1 160 ? -12.553 13.489 26.537 1.00 88.44 160 ASP A CA 1
ATOM 1260 C C . ASP A 1 160 ? -13.669 14.175 27.351 1.00 88.44 160 ASP A C 1
ATOM 1262 O O . ASP A 1 160 ? -13.663 14.173 28.584 1.00 88.44 160 ASP A O 1
ATOM 1266 N N . LYS A 1 161 ? -14.691 14.720 26.677 1.00 93.19 161 LYS A N 1
ATOM 1267 C CA . LYS A 1 161 ? -15.853 15.361 27.325 1.00 93.19 161 LYS A CA 1
ATOM 1268 C C . LYS A 1 161 ? -16.747 14.396 28.104 1.00 93.19 161 LYS A C 1
ATOM 1270 O O . LYS A 1 161 ? -17.581 14.868 28.876 1.00 93.19 161 LYS A O 1
ATOM 1275 N N . LEU A 1 162 ? -16.591 13.083 27.930 1.00 92.00 162 LEU A N 1
ATOM 1276 C CA . LEU A 1 162 ? -17.327 12.088 28.713 1.00 92.00 162 LEU A CA 1
ATOM 1277 C C . LEU A 1 162 ? -16.817 11.982 30.158 1.00 92.00 162 LEU A C 1
ATOM 1279 O O . LEU A 1 162 ? -17.484 11.365 30.985 1.00 92.00 162 LEU A O 1
ATOM 1283 N N . GLY A 1 163 ? -15.672 12.598 30.481 1.00 90.50 163 GLY A N 1
ATOM 1284 C CA . GLY A 1 163 ? -15.131 12.624 31.843 1.00 90.50 163 GLY A CA 1
ATOM 1285 C C . GLY A 1 163 ? -14.624 11.266 32.335 1.00 90.50 163 GLY A C 1
ATOM 1286 O O . GLY A 1 163 ? -14.570 11.041 33.542 1.00 90.50 163 GLY A O 1
ATOM 1287 N N . LEU A 1 164 ? -14.288 10.366 31.408 1.00 92.81 164 LEU A N 1
ATOM 1288 C CA . LEU A 1 164 ? -13.687 9.062 31.687 1.00 92.81 164 LEU A CA 1
ATOM 1289 C C . LEU A 1 164 ? -12.223 9.224 32.119 1.00 92.81 164 LEU A C 1
ATOM 1291 O O . LEU A 1 164 ? -11.571 10.213 31.777 1.00 92.81 164 LEU A O 1
ATOM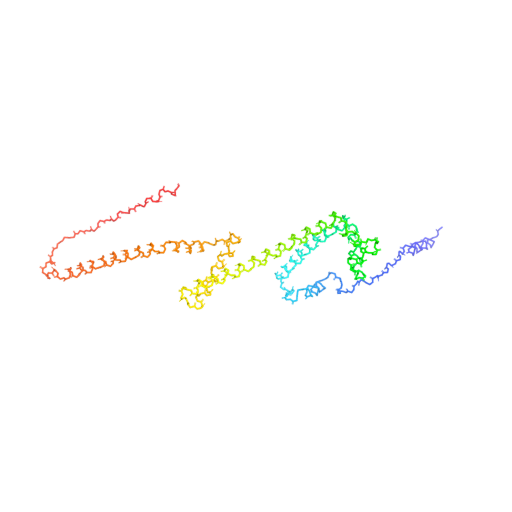 1295 N N . SER A 1 165 ? -11.690 8.238 32.842 1.00 92.50 165 SER A N 1
ATOM 1296 C CA . SER A 1 165 ? -10.238 8.142 33.019 1.00 92.50 165 SER A CA 1
ATOM 1297 C C . SER A 1 165 ? -9.541 7.879 31.677 1.00 92.50 165 SER A C 1
ATOM 1299 O O . SER A 1 165 ? -10.161 7.408 30.723 1.00 92.50 165 SER A O 1
ATOM 1301 N N . GLU A 1 166 ? -8.243 8.171 31.591 1.00 86.62 166 GLU A N 1
ATOM 1302 C CA . GLU A 1 166 ? -7.476 7.981 30.352 1.00 86.62 166 GLU A CA 1
ATOM 1303 C C . GLU A 1 166 ? -7.500 6.518 29.876 1.00 86.62 166 GLU A C 1
ATOM 1305 O O . GLU A 1 166 ? -7.672 6.257 28.685 1.00 86.62 166 GLU A O 1
ATOM 1310 N N . ASP A 1 167 ? -7.422 5.562 30.805 1.00 91.12 167 ASP A N 1
ATOM 1311 C CA . ASP A 1 167 ? -7.491 4.130 30.498 1.00 91.12 167 ASP A CA 1
ATOM 1312 C C . ASP A 1 167 ? -8.874 3.721 29.965 1.00 91.12 167 ASP A C 1
ATOM 1314 O O . ASP A 1 167 ? -8.968 3.011 28.963 1.00 91.12 167 ASP A O 1
ATOM 1318 N N . GLU A 1 168 ? -9.956 4.207 30.581 1.00 91.38 168 GLU A N 1
ATOM 1319 C CA . GLU A 1 168 ? -11.331 3.937 30.135 1.00 91.38 168 GLU A CA 1
ATOM 1320 C C . GLU A 1 168 ? -11.639 4.588 28.783 1.00 91.38 168 GLU A C 1
ATOM 1322 O O . GLU A 1 168 ? -12.307 3.988 27.941 1.00 91.38 168 GLU A O 1
ATOM 1327 N N . ALA A 1 169 ? -11.139 5.805 28.552 1.00 89.69 169 ALA A N 1
ATOM 1328 C CA . ALA A 1 169 ? -11.265 6.490 27.274 1.00 89.69 169 ALA A CA 1
ATOM 1329 C C . ALA A 1 169 ? -10.534 5.712 26.170 1.00 89.69 169 ALA A C 1
ATOM 1331 O O . ALA A 1 169 ? -11.110 5.459 25.112 1.00 89.69 169 ALA A O 1
ATOM 1332 N N . ASN A 1 170 ? -9.298 5.277 26.423 1.00 89.00 170 ASN A N 1
ATOM 1333 C CA . ASN A 1 170 ? -8.523 4.492 25.465 1.00 89.00 170 ASN A CA 1
ATOM 1334 C C . ASN A 1 170 ? -9.181 3.136 25.158 1.00 89.00 170 ASN A C 1
ATOM 1336 O O . ASN A 1 170 ? -9.253 2.749 23.990 1.00 89.00 170 ASN A O 1
ATOM 1340 N N . ASP A 1 171 ? -9.708 2.442 26.169 1.00 92.31 171 ASP A N 1
ATOM 1341 C CA . ASP A 1 171 ? -10.443 1.185 25.983 1.00 92.31 171 ASP A CA 1
ATOM 1342 C C . ASP A 1 171 ? -11.728 1.394 25.162 1.00 92.31 171 ASP A C 1
ATOM 1344 O O . ASP A 1 171 ? -11.984 0.670 24.197 1.00 92.31 171 ASP A O 1
ATOM 1348 N N . LEU A 1 172 ? -12.511 2.433 25.475 1.00 91.25 172 LEU A N 1
ATOM 1349 C CA . LEU A 1 172 ? -13.720 2.769 24.721 1.00 91.25 172 LEU A CA 1
ATOM 1350 C C . LEU A 1 172 ? -13.399 3.142 23.268 1.00 91.25 172 LEU A C 1
ATOM 1352 O O . LEU A 1 172 ? -14.079 2.689 22.347 1.00 91.25 172 LEU A O 1
ATOM 1356 N N . TYR A 1 173 ? -12.343 3.925 23.048 1.00 88.75 173 TYR A N 1
ATOM 1357 C CA . TYR A 1 173 ? -11.870 4.289 21.715 1.00 88.75 173 TYR A CA 1
ATOM 1358 C C . TYR A 1 173 ? -11.452 3.056 20.905 1.00 88.75 173 TYR A C 1
ATOM 1360 O O . TYR A 1 173 ? -11.847 2.916 19.747 1.00 88.75 173 TYR A O 1
ATOM 1368 N N . GLY A 1 174 ? -10.704 2.137 21.523 1.00 90.94 174 GLY A N 1
ATOM 1369 C CA . GLY A 1 174 ? -10.308 0.871 20.909 1.00 90.94 174 GLY A CA 1
ATOM 1370 C C . GLY A 1 174 ? -11.508 0.003 20.530 1.00 90.94 174 GLY A C 1
ATOM 1371 O O . GLY A 1 174 ? -11.564 -0.509 19.414 1.00 90.94 174 GLY A O 1
ATOM 1372 N N . LYS A 1 175 ? -12.512 -0.099 21.409 1.00 91.56 175 LYS A N 1
ATOM 1373 C CA . LYS A 1 175 ? -13.759 -0.832 21.132 1.00 91.56 175 LYS A CA 1
ATOM 1374 C C . LYS A 1 175 ? -14.528 -0.249 19.951 1.00 91.56 175 LYS A C 1
ATOM 1376 O O . LYS A 1 175 ? -14.978 -1.004 19.095 1.00 91.56 175 LYS A O 1
ATOM 1381 N N . VAL A 1 176 ? -14.659 1.078 19.878 1.00 91.50 176 VAL A N 1
ATOM 1382 C CA . VAL A 1 176 ? -15.339 1.746 18.757 1.00 91.50 176 VAL A CA 1
ATOM 1383 C C . VAL A 1 176 ? -14.622 1.461 17.436 1.00 91.50 176 VAL A C 1
ATOM 1385 O O . VAL A 1 176 ? -15.276 1.089 16.464 1.00 91.50 176 VAL A O 1
ATOM 1388 N N . TRP A 1 177 ? -13.292 1.572 17.397 1.00 90.81 177 TRP A N 1
ATOM 1389 C CA . TRP A 1 177 ? -12.530 1.276 16.180 1.00 90.81 177 TRP A CA 1
ATOM 1390 C C . TRP A 1 177 ? -12.521 -0.201 15.802 1.00 90.81 177 TRP A C 1
ATOM 1392 O O . TRP A 1 177 ? -12.563 -0.501 14.614 1.00 90.81 177 TRP A O 1
ATOM 1402 N N . GLY A 1 178 ? -12.536 -1.112 16.777 1.00 93.25 178 GLY A N 1
ATOM 1403 C CA . GLY A 1 178 ? -12.710 -2.541 16.516 1.00 93.25 178 GLY A CA 1
ATOM 1404 C C . GLY A 1 178 ? -14.034 -2.831 15.808 1.00 93.25 178 GLY A C 1
ATOM 1405 O O . GLY A 1 178 ? -14.050 -3.512 14.792 1.00 93.25 178 GLY A O 1
ATOM 1406 N N . VAL A 1 179 ? -15.133 -2.221 16.266 1.00 94.00 179 VAL A N 1
ATOM 1407 C CA . VAL A 1 179 ? -16.444 -2.359 15.608 1.00 94.00 179 VAL A CA 1
ATOM 1408 C C . VAL A 1 179 ? -16.445 -1.782 14.190 1.00 94.00 179 VAL A C 1
ATOM 1410 O O . VAL A 1 179 ? -17.081 -2.354 13.308 1.00 94.00 179 VAL A O 1
ATOM 1413 N N . ILE A 1 180 ? -15.753 -0.660 13.957 1.00 92.31 180 ILE A N 1
ATOM 1414 C CA . ILE A 1 180 ? -15.622 -0.083 12.610 1.00 92.31 180 ILE A CA 1
ATOM 1415 C C . ILE A 1 180 ? -14.841 -1.034 11.697 1.00 92.31 180 ILE A C 1
ATOM 1417 O O . ILE A 1 180 ? -15.309 -1.305 10.596 1.00 92.31 180 ILE A O 1
ATOM 1421 N N . ALA A 1 181 ? -13.715 -1.582 12.161 1.00 91.00 181 ALA A N 1
ATOM 1422 C CA . ALA A 1 181 ? -12.921 -2.542 11.395 1.00 91.00 181 ALA A CA 1
ATOM 1423 C C . ALA A 1 181 ? -13.733 -3.804 11.043 1.00 91.00 181 ALA A C 1
ATOM 1425 O O . ALA A 1 181 ? -13.816 -4.179 9.875 1.00 91.00 181 ALA A O 1
ATOM 1426 N N . ASP A 1 182 ? -14.432 -4.392 12.019 1.00 92.12 182 ASP A N 1
ATOM 1427 C CA . ASP A 1 182 ? -15.316 -5.544 11.794 1.00 92.12 182 ASP A CA 1
ATOM 1428 C C . ASP A 1 182 ? -16.422 -5.228 10.770 1.00 92.12 182 ASP A C 1
ATOM 1430 O O . ASP A 1 182 ? -16.807 -6.076 9.961 1.00 92.12 182 ASP A O 1
ATOM 1434 N N . ALA A 1 183 ? -16.959 -4.003 10.796 1.00 92.31 183 ALA A N 1
ATOM 1435 C CA . ALA A 1 183 ? -17.989 -3.558 9.864 1.00 92.31 183 ALA A CA 1
ATOM 1436 C C . ALA A 1 183 ? -17.447 -3.331 8.444 1.00 92.31 183 ALA A C 1
ATOM 1438 O O . ALA A 1 183 ? -18.140 -3.673 7.485 1.00 92.31 183 ALA A O 1
ATOM 1439 N N . GLU A 1 184 ? -16.230 -2.800 8.300 1.00 89.75 184 GLU A N 1
ATOM 1440 C CA . GLU A 1 184 ? -15.542 -2.663 7.007 1.00 89.75 184 GLU A CA 1
ATOM 1441 C C . GLU A 1 184 ? -15.293 -4.030 6.352 1.00 89.75 184 GLU A C 1
ATOM 1443 O O . GLU A 1 184 ? -15.437 -4.169 5.137 1.00 89.75 184 GLU A O 1
ATOM 1448 N N . GLU A 1 185 ? -15.013 -5.059 7.155 1.00 92.81 185 GLU A N 1
ATOM 1449 C CA . GLU A 1 185 ? -14.861 -6.449 6.702 1.00 92.81 185 GLU A CA 1
ATOM 1450 C C . GLU A 1 185 ? -16.202 -7.190 6.520 1.00 92.81 185 GLU A C 1
ATOM 1452 O O . GLU A 1 185 ? -16.241 -8.313 6.014 1.00 92.81 185 GLU A O 1
ATOM 1457 N N . GLY A 1 186 ? -17.324 -6.577 6.915 1.00 92.44 186 GLY A N 1
ATOM 1458 C CA . GLY A 1 186 ? -18.658 -7.181 6.855 1.00 92.44 186 GLY A CA 1
ATOM 1459 C C . GLY A 1 186 ? -18.909 -8.284 7.894 1.00 92.44 186 GLY A C 1
ATOM 1460 O O . GLY A 1 186 ? -19.882 -9.028 7.768 1.00 92.44 186 GLY A O 1
ATOM 1461 N N . ASN A 1 187 ? -18.071 -8.390 8.928 1.00 93.81 187 ASN A N 1
ATOM 1462 C CA . ASN A 1 187 ? -18.099 -9.439 9.949 1.00 93.81 187 ASN A CA 1
ATOM 1463 C C . ASN A 1 187 ? -18.542 -8.910 11.328 1.00 93.81 187 ASN A C 1
ATOM 1465 O O . ASN A 1 187 ? -17.852 -9.052 12.335 1.00 93.81 187 ASN A O 1
ATOM 1469 N N . ILE A 1 188 ? -19.724 -8.294 11.397 1.00 93.19 188 ILE A N 1
ATOM 1470 C CA . ILE A 1 188 ? -20.243 -7.750 12.661 1.00 93.19 188 ILE A CA 1
ATOM 1471 C C . ILE A 1 188 ? -20.726 -8.892 13.568 1.00 93.19 188 ILE A C 1
ATOM 1473 O O . ILE A 1 188 ? -21.747 -9.534 13.298 1.00 93.19 188 ILE A O 1
ATOM 1477 N N . SER A 1 189 ? -20.007 -9.117 14.669 1.00 92.56 189 SER A N 1
ATOM 1478 C CA . SER A 1 189 ? -20.284 -10.204 15.615 1.00 92.56 189 SER A CA 1
ATOM 1479 C C . SER A 1 189 ? -21.657 -10.090 16.301 1.00 92.56 189 SER A C 1
ATOM 1481 O O . SER A 1 189 ? -22.214 -9.002 16.479 1.00 92.56 189 SER A O 1
ATOM 1483 N N . SER A 1 190 ? -22.199 -11.222 16.774 1.00 94.19 190 SER A N 1
ATOM 1484 C CA . SER A 1 190 ? -23.431 -11.221 17.583 1.00 94.19 190 SER A CA 1
ATOM 1485 C C . SER A 1 190 ? -23.299 -10.382 18.854 1.00 94.19 190 SER A C 1
ATOM 1487 O O . SER A 1 190 ? -24.305 -9.850 19.322 1.00 94.19 190 SER A O 1
ATOM 1489 N N . ASP A 1 191 ? -22.105 -10.291 19.432 1.00 92.56 191 ASP A N 1
ATOM 1490 C CA . ASP A 1 191 ? -21.888 -9.530 20.658 1.00 92.56 191 ASP A CA 1
ATOM 1491 C C . ASP A 1 191 ? -21.878 -8.024 20.376 1.00 92.56 191 ASP A C 1
ATOM 1493 O O . ASP A 1 191 ? -22.461 -7.263 21.147 1.00 92.56 191 ASP A O 1
ATOM 1497 N N . THR A 1 192 ? -21.370 -7.604 19.214 1.00 92.12 192 THR A N 1
ATOM 1498 C CA . THR A 1 192 ? -21.500 -6.226 18.719 1.00 92.12 192 THR A CA 1
ATOM 1499 C C . THR A 1 192 ? -22.971 -5.842 18.512 1.00 92.12 192 THR A C 1
ATOM 1501 O O . THR A 1 192 ? -23.403 -4.774 18.945 1.00 92.12 192 THR A O 1
ATOM 1504 N N . TRP A 1 193 ? -23.791 -6.730 17.936 1.00 93.19 193 TRP A N 1
ATOM 1505 C CA . TRP A 1 193 ? -25.237 -6.489 17.811 1.00 93.19 193 TRP A CA 1
ATOM 1506 C C . TRP A 1 193 ? -25.945 -6.373 19.166 1.00 93.19 193 TRP A C 1
ATOM 1508 O O . TRP A 1 193 ? -26.794 -5.497 19.344 1.00 93.19 193 TRP A O 1
ATOM 1518 N N . LYS A 1 194 ? -25.583 -7.217 20.142 1.00 92.31 194 LYS A N 1
ATOM 1519 C CA . LYS A 1 194 ? -26.122 -7.130 21.510 1.00 92.31 194 LYS A CA 1
ATOM 1520 C C . LYS A 1 194 ? -25.710 -5.837 22.205 1.00 92.31 194 LYS A C 1
ATOM 1522 O O . LYS A 1 194 ? -26.546 -5.244 22.878 1.00 92.31 194 LYS A O 1
ATOM 1527 N N . LEU A 1 195 ? -24.464 -5.389 22.030 1.00 91.12 195 LEU A N 1
ATOM 1528 C CA . LEU A 1 195 ? -23.979 -4.119 22.572 1.00 91.12 195 LEU A CA 1
ATOM 1529 C C . LEU A 1 195 ? -24.871 -2.959 22.107 1.00 91.12 195 LEU A C 1
ATOM 1531 O O . LEU A 1 195 ? -25.355 -2.185 22.931 1.00 91.12 195 LEU A O 1
ATOM 1535 N N . PHE A 1 196 ? -25.157 -2.880 20.803 1.00 92.31 196 PHE A N 1
ATOM 1536 C CA . PHE A 1 196 ? -26.049 -1.851 20.261 1.00 92.31 196 PHE A CA 1
ATOM 1537 C C . PHE A 1 196 ? -27.497 -2.002 20.736 1.00 92.31 196 PHE A C 1
ATOM 1539 O O . PHE A 1 196 ? -28.136 -1.002 21.055 1.00 92.31 196 PHE A O 1
ATOM 1546 N N . GLN A 1 197 ? -28.017 -3.230 20.832 1.00 91.81 197 GLN A N 1
ATOM 1547 C CA . GLN A 1 197 ? -29.363 -3.482 21.357 1.00 91.81 197 GLN A CA 1
ATOM 1548 C C . GLN A 1 197 ? -29.511 -3.014 22.813 1.00 91.81 197 GLN A C 1
ATOM 1550 O O . GLN A 1 197 ? -30.503 -2.374 23.159 1.00 91.81 197 GLN A O 1
ATOM 1555 N N . GLN A 1 198 ? -28.526 -3.315 23.659 1.00 89.50 198 GLN A N 1
ATOM 1556 C CA . GLN A 1 198 ? -28.503 -2.892 25.060 1.00 89.50 198 GLN A CA 1
ATOM 1557 C C . GLN A 1 198 ? -28.380 -1.373 25.182 1.00 89.50 198 GLN A C 1
ATOM 1559 O O . GLN A 1 198 ? -29.100 -0.765 25.967 1.00 89.50 198 GLN A O 1
ATOM 1564 N N . ALA A 1 199 ? -27.520 -0.748 24.373 1.00 89.06 199 ALA A N 1
ATOM 1565 C CA . ALA A 1 199 ? -27.405 0.706 24.338 1.00 89.06 199 ALA A CA 1
ATOM 1566 C C . ALA A 1 199 ? -28.722 1.377 23.905 1.00 89.06 199 ALA A C 1
ATOM 1568 O O . ALA A 1 199 ? -29.119 2.380 24.489 1.00 89.06 199 ALA A O 1
ATOM 1569 N N . TYR A 1 200 ? -29.426 0.803 22.923 1.00 88.81 200 TYR A N 1
ATOM 1570 C CA . TYR A 1 200 ? -30.703 1.321 22.426 1.00 88.81 200 TYR A CA 1
ATOM 1571 C C . TYR A 1 200 ? -31.831 1.243 23.468 1.00 88.81 200 TYR A C 1
ATOM 1573 O O . TYR A 1 200 ? -32.644 2.160 23.561 1.00 88.81 200 TYR A O 1
ATOM 1581 N N . ASN A 1 201 ? -31.870 0.176 24.273 1.00 90.81 201 ASN A N 1
ATOM 1582 C CA . ASN A 1 201 ? -32.922 -0.044 25.271 1.00 90.81 201 ASN A CA 1
ATOM 1583 C C . ASN A 1 201 ? -32.573 0.462 26.679 1.00 90.81 201 ASN A C 1
ATOM 1585 O O . ASN A 1 201 ? -33.425 0.390 27.563 1.00 90.81 201 ASN A O 1
ATOM 1589 N N . TYR A 1 202 ? -31.365 0.995 26.892 1.00 89.94 202 TYR A N 1
ATOM 1590 C CA . TYR A 1 202 ? -30.819 1.289 28.219 1.00 89.94 202 TYR A CA 1
ATOM 1591 C C . TYR A 1 202 ? -31.795 2.044 29.137 1.00 89.94 202 TYR A C 1
ATOM 1593 O O . TYR A 1 202 ? -32.107 1.575 30.230 1.00 89.94 202 TYR A O 1
ATOM 1601 N N . ASP A 1 203 ? -32.343 3.178 28.692 1.00 86.00 203 ASP A N 1
ATOM 1602 C CA . ASP A 1 203 ? -33.238 3.992 29.527 1.00 86.00 203 ASP A CA 1
ATOM 1603 C C . ASP A 1 203 ? -34.557 3.276 29.862 1.00 86.00 203 ASP A C 1
ATOM 1605 O O . ASP A 1 203 ? -35.063 3.385 30.983 1.00 86.00 203 ASP A O 1
ATOM 1609 N N . SER A 1 204 ? -35.102 2.517 28.908 1.00 89.00 204 SER A N 1
ATOM 1610 C CA . SER A 1 204 ? -36.331 1.735 29.087 1.00 89.00 204 SER A CA 1
ATOM 1611 C C . SER A 1 204 ? -36.118 0.583 30.066 1.00 89.00 204 SER A C 1
ATOM 1613 O O . SER A 1 204 ? -36.952 0.350 30.947 1.00 89.00 204 SER A O 1
ATOM 1615 N N . ASP A 1 205 ? -34.990 -0.113 29.944 1.00 87.38 205 ASP A N 1
ATOM 1616 C CA . ASP A 1 205 ? -34.630 -1.232 30.810 1.00 87.38 205 ASP A CA 1
ATOM 1617 C C . ASP A 1 205 ? -34.391 -0.743 32.246 1.00 87.38 205 ASP A C 1
ATOM 1619 O O . ASP A 1 205 ? -34.871 -1.354 33.202 1.00 87.38 205 ASP A O 1
ATOM 1623 N N . ILE A 1 206 ? -33.748 0.419 32.416 1.00 88.94 206 ILE A N 1
ATOM 1624 C CA . ILE A 1 206 ? -33.556 1.050 33.730 1.00 88.94 206 ILE A CA 1
ATOM 1625 C C . ILE A 1 206 ? -34.886 1.507 34.343 1.00 88.94 206 ILE A C 1
ATOM 1627 O O . ILE A 1 206 ? -35.103 1.317 35.544 1.00 88.94 206 ILE A O 1
ATOM 1631 N N . ALA A 1 207 ? -35.779 2.116 33.560 1.00 87.50 207 ALA A N 1
ATOM 1632 C CA . ALA A 1 207 ? -37.093 2.535 34.046 1.00 87.50 207 ALA A CA 1
ATOM 1633 C C . ALA A 1 207 ? -37.934 1.329 34.494 1.00 87.50 207 ALA A C 1
ATOM 1635 O O . ALA A 1 207 ? -38.440 1.309 35.617 1.00 87.50 207 ALA A O 1
ATOM 1636 N N . SER A 1 208 ? -37.986 0.288 33.662 1.00 86.19 208 SER A N 1
ATOM 1637 C CA . SER A 1 208 ? -38.710 -0.953 33.953 1.00 86.19 208 SER A CA 1
ATOM 1638 C C . SER A 1 208 ? -38.149 -1.649 35.195 1.00 86.19 208 SER A C 1
ATOM 1640 O O . SER A 1 208 ? -38.907 -2.013 36.092 1.00 86.19 208 SER A O 1
ATOM 1642 N N . ALA A 1 209 ? -36.820 -1.741 35.323 1.00 86.06 209 ALA A N 1
ATOM 1643 C CA . ALA A 1 209 ? -36.174 -2.321 36.498 1.00 86.06 209 ALA A CA 1
ATOM 1644 C C . ALA A 1 209 ? -36.494 -1.550 37.791 1.00 86.06 209 ALA A C 1
ATOM 1646 O O . ALA A 1 209 ? -36.680 -2.157 38.847 1.00 86.06 209 ALA A O 1
ATOM 1647 N N . ARG A 1 210 ? -36.593 -0.213 37.735 1.00 85.06 210 ARG A N 1
ATOM 1648 C CA . ARG A 1 210 ? -36.997 0.606 38.891 1.00 85.06 210 ARG A CA 1
ATOM 1649 C C . ARG A 1 210 ? -38.446 0.359 39.290 1.00 85.06 210 ARG A C 1
ATOM 1651 O O . ARG A 1 210 ? -38.724 0.235 40.484 1.00 85.06 210 ARG A O 1
ATOM 1658 N N . ASP A 1 211 ? -39.349 0.271 38.321 1.00 83.38 211 ASP A N 1
ATOM 1659 C CA . ASP A 1 211 ? -40.768 0.022 38.576 1.00 83.38 211 ASP A CA 1
ATOM 1660 C C . ASP A 1 211 ? -41.000 -1.389 39.129 1.00 83.38 211 ASP A C 1
ATOM 1662 O O . ASP A 1 211 ? -41.732 -1.567 40.110 1.00 83.38 211 ASP A O 1
ATOM 1666 N N . GLU A 1 212 ? -40.313 -2.390 38.578 1.00 84.44 212 GLU A N 1
ATOM 1667 C CA . GLU A 1 212 ? -40.330 -3.761 39.087 1.00 84.44 212 GLU A CA 1
ATOM 1668 C C . GLU A 1 212 ? -39.744 -3.855 40.497 1.00 84.44 212 GLU A C 1
ATOM 1670 O O . GLU A 1 212 ? -40.372 -4.449 41.378 1.00 84.44 212 GLU A O 1
ATOM 1675 N N . ALA A 1 213 ? -38.607 -3.205 40.763 1.00 81.69 213 ALA A N 1
ATOM 1676 C CA . ALA A 1 213 ? -38.021 -3.146 42.101 1.00 81.69 213 ALA A CA 1
ATOM 1677 C C . ALA A 1 213 ? -38.955 -2.448 43.104 1.00 81.69 213 ALA A C 1
ATOM 1679 O O . ALA A 1 213 ? -39.116 -2.908 44.237 1.00 81.69 213 ALA A O 1
ATOM 1680 N N . ALA A 1 214 ? -39.635 -1.370 42.699 1.00 83.69 214 ALA A N 1
ATOM 1681 C CA . ALA A 1 214 ? -40.614 -0.686 43.540 1.00 83.69 214 ALA A CA 1
ATOM 1682 C C . ALA A 1 214 ? -41.836 -1.570 43.840 1.00 83.69 214 ALA A C 1
ATOM 1684 O O . ALA A 1 214 ? -42.346 -1.562 44.966 1.00 83.69 214 ALA A O 1
ATOM 1685 N N . MET A 1 215 ? -42.306 -2.352 42.864 1.00 85.38 215 MET A N 1
ATOM 1686 C CA . MET A 1 215 ? -43.386 -3.323 43.060 1.00 85.38 215 MET A CA 1
ATOM 1687 C C . MET A 1 215 ? -42.962 -4.476 43.974 1.00 85.38 215 MET A C 1
ATOM 1689 O O . MET A 1 215 ? -43.701 -4.813 44.902 1.00 85.38 215 MET A O 1
ATOM 1693 N N . GLN A 1 216 ? -41.767 -5.036 43.782 1.00 84.81 216 GLN A N 1
ATOM 1694 C CA . GLN A 1 216 ? -41.213 -6.077 44.650 1.00 84.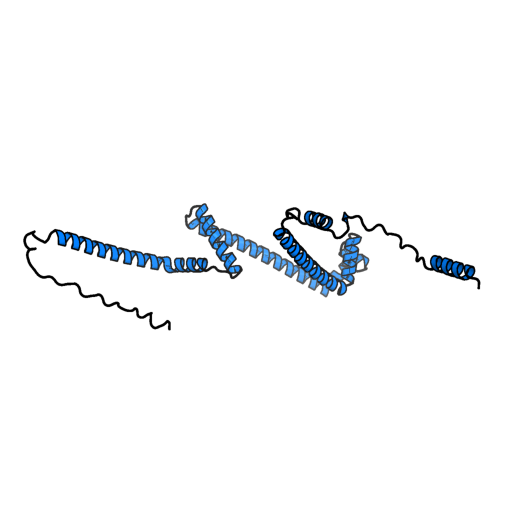81 216 GLN A CA 1
ATOM 1695 C C . GLN A 1 216 ? -41.051 -5.577 46.090 1.00 84.81 216 GLN A C 1
ATOM 1697 O O . GLN A 1 216 ? -41.568 -6.209 47.008 1.00 84.81 216 GLN A O 1
ATOM 1702 N N . ALA A 1 217 ? -40.481 -4.387 46.294 1.00 81.06 217 ALA A N 1
ATOM 1703 C CA . ALA A 1 217 ? -40.338 -3.788 47.621 1.00 81.06 217 ALA A CA 1
ATOM 1704 C C . ALA A 1 217 ? -41.695 -3.558 48.317 1.00 81.06 217 ALA A C 1
ATOM 1706 O O . ALA A 1 217 ? -41.836 -3.756 49.528 1.00 81.06 217 ALA A O 1
ATOM 1707 N N . ARG A 1 218 ? -42.733 -3.163 47.565 1.00 80.00 218 ARG A N 1
ATOM 1708 C CA . ARG A 1 218 ? -44.104 -3.048 48.096 1.00 80.00 218 ARG A CA 1
ATOM 1709 C C . ARG A 1 218 ? -44.675 -4.414 48.474 1.00 80.00 218 ARG A C 1
ATOM 1711 O O . ARG A 1 218 ? -45.250 -4.536 49.555 1.00 80.00 218 ARG A O 1
ATOM 1718 N N . ASN A 1 219 ? -44.489 -5.427 47.632 1.00 79.00 219 ASN A N 1
ATOM 1719 C CA . ASN A 1 219 ? -44.958 -6.789 47.884 1.00 79.00 219 ASN A CA 1
ATOM 1720 C C . ASN A 1 219 ? -44.267 -7.413 49.105 1.00 79.00 219 ASN A C 1
ATOM 1722 O O . ASN A 1 219 ? -44.942 -7.986 49.958 1.00 79.00 219 ASN A O 1
ATOM 1726 N N . GLU A 1 220 ? -42.956 -7.228 49.256 1.00 80.44 220 GLU A N 1
ATOM 1727 C CA . GLU A 1 220 ? -42.200 -7.655 50.437 1.00 80.44 220 GLU A CA 1
ATOM 1728 C C . GLU A 1 220 ? -42.665 -6.933 51.704 1.00 80.44 220 GLU A C 1
ATOM 1730 O O . GLU A 1 220 ? -42.879 -7.564 52.739 1.00 80.44 220 GLU A O 1
ATOM 1735 N N . LYS A 1 221 ? -42.906 -5.616 51.637 1.00 78.25 221 LYS A N 1
ATOM 1736 C CA . LYS A 1 221 ? -43.448 -4.851 52.772 1.00 78.25 221 LYS A CA 1
ATOM 1737 C C . LYS A 1 221 ? -44.831 -5.350 53.191 1.00 78.25 221 LYS A C 1
ATOM 1739 O O . LYS A 1 221 ? -45.120 -5.398 54.386 1.00 78.25 221 LYS A O 1
ATOM 1744 N N . ILE A 1 222 ? -45.682 -5.708 52.231 1.00 74.56 222 ILE A N 1
ATOM 1745 C CA . ILE A 1 222 ? -46.999 -6.296 52.501 1.00 74.56 222 ILE A CA 1
ATOM 1746 C C . ILE A 1 222 ? -46.834 -7.678 53.141 1.00 74.56 222 ILE A C 1
ATOM 1748 O O . ILE A 1 222 ? -47.428 -7.918 54.187 1.00 74.56 222 ILE A O 1
ATOM 1752 N N . GLN A 1 223 ? -45.983 -8.553 52.597 1.00 72.06 223 GLN A N 1
ATOM 1753 C CA . GLN A 1 223 ? -45.728 -9.878 53.178 1.00 72.06 223 GLN A CA 1
ATOM 1754 C C . GLN A 1 223 ? -45.162 -9.802 54.602 1.00 72.06 223 GLN A C 1
ATOM 1756 O O . GLN A 1 223 ? -45.608 -10.542 55.478 1.00 72.06 223 GLN A O 1
ATOM 1761 N N . ASN A 1 224 ? -44.229 -8.885 54.864 1.00 69.38 224 ASN A N 1
ATOM 1762 C CA . ASN A 1 224 ? -43.650 -8.697 56.194 1.00 69.38 224 ASN A CA 1
ATOM 1763 C C . ASN A 1 224 ? -44.679 -8.163 57.202 1.00 69.38 224 ASN A C 1
ATOM 1765 O O . ASN A 1 224 ? -44.708 -8.634 58.336 1.00 69.38 224 ASN A O 1
ATOM 1769 N N . LYS A 1 225 ? -45.569 -7.248 56.786 1.00 65.62 225 LYS A N 1
ATOM 1770 C CA . LYS A 1 225 ? -46.698 -6.792 57.617 1.00 65.62 225 LYS A CA 1
ATOM 1771 C C . LYS A 1 225 ? -47.716 -7.897 57.894 1.00 65.62 225 LYS A C 1
ATOM 1773 O O . LYS A 1 225 ? -48.223 -7.984 59.006 1.00 65.62 225 LYS A O 1
ATOM 1778 N N . VAL A 1 226 ? -48.019 -8.735 56.902 1.00 67.12 226 VAL A N 1
ATOM 1779 C CA . VAL A 1 226 ? -48.932 -9.873 57.082 1.00 67.12 226 VAL A CA 1
ATOM 1780 C C . VAL A 1 226 ? -48.338 -10.860 58.089 1.00 67.12 226 VAL A C 1
ATOM 1782 O O . VAL A 1 226 ? -49.005 -11.187 59.066 1.00 67.12 226 VAL A O 1
ATOM 1785 N N . ARG A 1 227 ? -47.058 -11.231 57.940 1.00 62.06 227 ARG A N 1
ATOM 1786 C CA . ARG A 1 227 ? -46.352 -12.108 58.890 1.00 62.06 227 ARG A CA 1
ATOM 1787 C C . ARG A 1 227 ? -46.285 -11.531 60.306 1.00 62.06 227 ARG A C 1
ATOM 1789 O O . ARG A 1 227 ? -46.479 -12.276 61.261 1.00 62.06 227 ARG A O 1
ATOM 1796 N N . SER A 1 228 ? -46.041 -10.226 60.465 1.00 58.56 228 SER A N 1
ATOM 1797 C CA . SER A 1 228 ? -46.039 -9.606 61.798 1.00 58.56 228 SER A CA 1
ATOM 1798 C C . SER A 1 228 ? -47.438 -9.612 62.423 1.00 58.56 228 SER A C 1
ATOM 1800 O O . SER A 1 228 ? -47.579 -9.968 63.590 1.00 58.56 228 SER A O 1
ATOM 1802 N N . SER A 1 229 ? -48.484 -9.328 61.637 1.00 56.94 229 SER A N 1
ATOM 1803 C CA . SER A 1 229 ? -49.873 -9.358 62.119 1.00 56.94 229 SER A CA 1
ATOM 1804 C C . SER A 1 229 ? -50.381 -10.765 62.459 1.00 56.94 229 SER A C 1
ATOM 1806 O O . SER A 1 229 ? -51.215 -10.919 63.347 1.00 56.94 229 SER A O 1
ATOM 1808 N N . GLU A 1 230 ? -49.845 -11.801 61.808 1.00 54.44 230 GLU A N 1
ATOM 1809 C CA . GLU A 1 230 ? -50.149 -13.205 62.108 1.00 54.44 230 GLU A CA 1
ATOM 1810 C C . GLU A 1 230 ? -49.540 -13.643 63.456 1.00 54.44 230 GLU A C 1
ATOM 1812 O O . GLU A 1 230 ? -50.094 -14.507 64.133 1.00 54.44 230 GLU A O 1
ATOM 1817 N N . SER A 1 231 ? -48.456 -12.989 63.900 1.00 54.28 231 SER A N 1
ATOM 1818 C CA . SER A 1 231 ? -47.841 -13.216 65.219 1.00 54.28 231 SER A CA 1
ATOM 1819 C C . SER A 1 231 ? -48.447 -12.394 66.368 1.00 54.28 231 SER A C 1
ATOM 1821 O O . SER A 1 231 ? -48.324 -12.794 67.523 1.00 54.28 231 SER A O 1
ATOM 1823 N N . GLU A 1 232 ? -49.127 -11.279 66.076 1.00 53.09 232 GLU A N 1
ATOM 1824 C CA . GLU A 1 232 ? -49.707 -10.375 67.090 1.00 53.09 232 GLU A CA 1
ATOM 1825 C C . GLU A 1 232 ? -51.207 -10.618 67.367 1.00 53.09 232 GLU A C 1
ATOM 1827 O O . GLU A 1 232 ? -51.775 -9.988 68.258 1.00 53.09 232 GLU A O 1
ATOM 1832 N N . GLY A 1 233 ? -51.864 -11.527 66.634 1.00 52.31 233 GLY A N 1
ATOM 1833 C CA . GLY A 1 233 ? -53.332 -11.624 66.610 1.00 52.31 233 GLY A CA 1
ATOM 1834 C C . GLY A 1 233 ? -53.985 -12.898 67.156 1.00 52.31 233 GLY A C 1
ATOM 1835 O O . GLY A 1 233 ? -55.212 -12.929 67.246 1.00 52.31 233 GLY A O 1
ATOM 1836 N N . ILE A 1 234 ? -53.241 -13.949 67.522 1.00 50.31 234 ILE A N 1
ATOM 1837 C CA . ILE A 1 234 ? -53.849 -15.193 68.030 1.00 50.31 234 ILE A CA 1
ATOM 1838 C C . ILE A 1 234 ? -53.555 -15.336 69.532 1.00 50.31 234 ILE A C 1
ATOM 1840 O O . ILE A 1 234 ? -52.435 -15.701 69.895 1.00 50.31 234 ILE A O 1
ATOM 1844 N N . PRO A 1 235 ? -54.526 -15.085 70.436 1.00 48.78 235 PRO A N 1
ATOM 1845 C CA . PRO A 1 235 ? -54.374 -15.467 71.837 1.00 48.78 235 PRO A CA 1
ATOM 1846 C C . PRO A 1 235 ? -54.172 -16.994 71.929 1.00 48.78 235 PRO A C 1
ATOM 1848 O O . PRO A 1 235 ? -54.849 -17.732 71.208 1.00 48.78 235 PRO A O 1
ATOM 1851 N N . PRO A 1 236 ? -53.290 -17.511 72.809 1.00 49.34 236 PRO A N 1
ATOM 1852 C CA . PRO A 1 236 ? -52.885 -18.925 72.839 1.00 49.34 236 PRO A CA 1
ATOM 1853 C C . PRO A 1 236 ? -53.968 -19.893 73.359 1.00 49.34 236 PRO A C 1
ATOM 1855 O O . PRO A 1 236 ? -53.665 -20.953 73.897 1.00 49.34 236 PRO A O 1
ATOM 1858 N N . THR A 1 237 ? -55.250 -19.569 73.204 1.00 47.94 237 THR A N 1
ATOM 1859 C CA . THR A 1 237 ? -56.365 -20.325 73.781 1.00 47.94 237 THR A CA 1
ATOM 1860 C C . THR A 1 237 ? -57.451 -20.616 72.751 1.00 47.94 237 THR A C 1
ATOM 1862 O O . THR A 1 237 ? -58.613 -20.340 73.021 1.00 47.94 237 THR A O 1
ATOM 1865 N N . LEU A 1 238 ? -57.109 -21.126 71.562 1.00 47.44 238 LEU A N 1
ATOM 1866 C CA . LEU A 1 238 ? -58.116 -21.676 70.632 1.00 47.44 238 LEU A CA 1
ATOM 1867 C C . LEU A 1 238 ? -57.556 -22.632 69.558 1.00 47.44 238 LEU A C 1
ATOM 1869 O O . LEU A 1 238 ? -58.134 -22.761 68.486 1.00 47.44 238 LEU A O 1
ATOM 1873 N N . SER A 1 239 ? -56.471 -23.361 69.844 1.00 41.56 239 SER A N 1
ATOM 1874 C CA . SER A 1 239 ? -56.090 -24.536 69.039 1.00 41.56 239 SER A CA 1
ATOM 1875 C C . SER A 1 239 ? -56.191 -25.803 69.882 1.00 41.56 239 SER A C 1
ATOM 1877 O O . SER A 1 239 ? -55.208 -26.392 70.323 1.00 41.56 239 SER A O 1
ATOM 1879 N N . SER A 1 240 ? -57.433 -26.183 70.165 1.00 43.19 240 SER A N 1
ATOM 1880 C CA . SER A 1 240 ? -57.792 -27.531 70.581 1.00 43.19 240 SER A CA 1
ATOM 1881 C C . SER A 1 240 ? -59.008 -27.948 69.768 1.00 43.19 240 SER A C 1
ATOM 1883 O O . SER A 1 240 ? -59.994 -27.220 69.708 1.00 43.19 240 SER A O 1
ATOM 1885 N N . ALA A 1 241 ? -58.898 -29.147 69.202 1.00 38.59 241 ALA A N 1
ATOM 1886 C CA . ALA A 1 241 ? -59.930 -29.932 68.540 1.00 38.59 241 ALA A CA 1
ATOM 1887 C C . ALA A 1 241 ? -60.282 -29.573 67.083 1.00 38.59 241 ALA A C 1
ATOM 1889 O O . ALA A 1 241 ? -61.097 -28.706 66.793 1.00 38.59 241 ALA A O 1
ATOM 1890 N N . GLY A 1 242 ? -59.819 -30.446 66.183 1.00 33.03 242 GLY A N 1
ATOM 1891 C CA . GLY A 1 242 ? -60.766 -31.148 65.319 1.00 33.03 242 GLY A CA 1
ATOM 1892 C C . GLY A 1 242 ? -60.548 -31.005 63.817 1.00 33.03 242 GLY A C 1
ATOM 1893 O O . GLY A 1 242 ? -60.651 -29.923 63.257 1.00 33.03 242 GLY A O 1
ATOM 1894 N N . GLY A 1 243 ? -60.390 -32.155 63.158 1.00 34.28 243 GLY A N 1
ATOM 1895 C CA . GLY A 1 243 ? -60.818 -32.324 61.770 1.00 34.28 243 GLY A CA 1
ATOM 1896 C C . GLY A 1 243 ? -59.687 -32.469 60.766 1.00 34.28 243 GLY A C 1
ATOM 1897 O O . GLY A 1 243 ? -59.267 -31.507 60.134 1.00 34.28 243 GLY A O 1
ATOM 1898 N N . GLY A 1 244 ? -59.232 -33.708 60.574 1.00 43.88 244 GLY A N 1
ATOM 1899 C CA . GLY A 1 244 ? -58.384 -34.063 59.447 1.00 43.88 244 GLY A CA 1
ATOM 1900 C C . GLY A 1 244 ? -59.065 -33.782 58.108 1.00 43.88 244 GLY A C 1
ATOM 1901 O O . GLY A 1 244 ? -60.237 -34.094 57.914 1.00 43.88 244 GLY A O 1
ATOM 1902 N N . ASN A 1 245 ? -58.288 -33.274 57.155 1.00 36.00 245 ASN A N 1
ATOM 1903 C CA . ASN A 1 245 ? -58.578 -33.469 55.746 1.00 36.00 245 ASN A CA 1
ATOM 1904 C C . ASN A 1 245 ? -57.257 -33.618 54.979 1.00 36.00 245 ASN A C 1
ATOM 1906 O O . ASN A 1 245 ? -56.392 -32.744 55.023 1.00 36.00 245 ASN A O 1
ATOM 1910 N N . LYS A 1 246 ? -57.076 -34.770 54.325 1.00 45.12 246 LYS A N 1
ATOM 1911 C CA . LYS A 1 246 ? -55.921 -35.062 53.463 1.00 45.12 246 LYS A CA 1
ATOM 1912 C C . LYS A 1 246 ? -55.918 -34.088 52.273 1.00 45.12 246 LYS A C 1
ATOM 1914 O O . LYS A 1 246 ? -56.978 -33.906 51.673 1.00 45.12 246 LYS A O 1
ATOM 1919 N N . PRO A 1 247 ? -54.775 -33.512 51.864 1.00 45.34 247 PRO A N 1
ATOM 1920 C CA . PRO A 1 247 ? -54.738 -32.705 50.653 1.00 45.34 247 PRO A CA 1
ATOM 1921 C C . PRO A 1 247 ? -54.927 -33.587 49.411 1.00 45.34 247 PRO A C 1
ATOM 1923 O O . PRO A 1 247 ? -54.279 -34.624 49.249 1.00 45.34 247 PRO A O 1
ATOM 1926 N N . ALA A 1 248 ? -55.838 -33.157 48.538 1.00 44.34 248 ALA A N 1
ATOM 1927 C CA . ALA A 1 248 ? -56.093 -33.755 47.237 1.00 44.34 248 ALA A CA 1
ATOM 1928 C C . ALA A 1 248 ? -54.838 -33.709 46.345 1.00 44.34 248 ALA A C 1
ATOM 1930 O O . ALA A 1 248 ? -54.085 -32.734 46.336 1.00 44.34 248 ALA A O 1
ATOM 1931 N N . SER A 1 249 ? -54.632 -34.785 45.585 1.00 47.09 249 SER A N 1
ATOM 1932 C CA . SER A 1 249 ? -53.540 -34.941 44.623 1.00 47.09 249 SER A CA 1
ATOM 1933 C C . SER A 1 249 ? -53.557 -33.824 43.564 1.00 47.09 249 SER A C 1
ATOM 1935 O O . SER A 1 249 ? -54.596 -33.496 42.985 1.00 47.09 249 SER A O 1
ATOM 1937 N N . LYS A 1 250 ? -52.380 -33.231 43.319 1.00 46.22 250 LYS A N 1
ATOM 1938 C CA . LYS A 1 250 ? -52.142 -32.252 42.254 1.00 46.22 250 LYS A CA 1
ATOM 1939 C C . LYS A 1 250 ? -52.286 -32.949 40.898 1.00 46.22 250 LYS A C 1
ATOM 1941 O O . LYS A 1 250 ? -51.433 -33.752 40.528 1.00 46.22 250 LYS A O 1
ATOM 1946 N N . ARG A 1 251 ? -53.318 -32.604 40.123 1.00 47.69 251 ARG A N 1
ATOM 1947 C CA . ARG A 1 251 ? -53.318 -32.873 38.677 1.00 47.69 251 ARG A CA 1
ATOM 1948 C C . ARG A 1 251 ? -52.229 -32.016 38.027 1.00 47.69 251 ARG A C 1
ATOM 1950 O O . ARG A 1 251 ? -52.221 -30.798 38.212 1.00 47.69 251 ARG A O 1
ATOM 1957 N N . LYS A 1 252 ? -51.318 -32.659 37.290 1.00 50.78 252 LYS A N 1
ATOM 1958 C CA . LYS A 1 252 ? -50.400 -31.993 36.356 1.00 50.78 252 LYS A CA 1
ATOM 1959 C C . LYS A 1 252 ? -51.232 -31.125 35.407 1.00 50.78 252 LYS A C 1
ATOM 1961 O O . LYS A 1 252 ? -52.175 -31.622 34.800 1.00 50.78 252 LYS A O 1
ATOM 1966 N N . ARG A 1 253 ? -50.894 -29.840 35.301 1.00 50.56 253 ARG A N 1
ATOM 1967 C CA . ARG A 1 253 ? -51.260 -29.039 34.132 1.00 50.56 253 ARG A CA 1
ATOM 1968 C C . ARG A 1 253 ? -50.201 -29.332 33.081 1.00 50.56 253 ARG A C 1
ATOM 1970 O O . ARG A 1 253 ? -49.033 -29.039 33.314 1.00 50.56 253 ARG A O 1
ATOM 1977 N N . GLU A 1 254 ? -50.610 -29.974 32.000 1.00 59.91 254 GLU A N 1
ATOM 1978 C CA . GLU A 1 254 ? -49.802 -30.084 30.791 1.00 59.91 254 GLU A CA 1
ATOM 1979 C C . GLU A 1 254 ? -49.720 -28.704 30.133 1.00 59.91 254 GLU A C 1
ATOM 1981 O O . GLU A 1 254 ? -50.666 -27.910 30.166 1.00 59.91 254 GLU A O 1
ATOM 1986 N N . SER A 1 255 ? -48.530 -28.391 29.639 1.00 62.75 255 SER A N 1
ATOM 1987 C CA . SER A 1 255 ? -48.182 -27.111 29.039 1.00 62.75 255 SER A CA 1
ATOM 1988 C C . SER A 1 255 ? -48.678 -27.091 27.596 1.00 62.75 255 SER A C 1
ATOM 1990 O O . SER A 1 255 ? -48.447 -28.040 26.859 1.00 62.75 255 SER A O 1
ATOM 1992 N N . PHE A 1 256 ? -49.262 -25.973 27.166 1.00 59.09 256 PHE A N 1
ATOM 1993 C CA . PHE A 1 256 ? -49.725 -25.694 25.793 1.00 59.09 256 PHE A CA 1
ATOM 1994 C C . PHE A 1 256 ? -48.690 -25.972 24.673 1.00 59.09 256 PHE A C 1
ATOM 1996 O O . PHE A 1 256 ? -49.050 -26.064 23.508 1.00 59.09 256 PHE A O 1
ATOM 2003 N N . TRP A 1 257 ? -47.409 -26.120 25.015 1.00 59.56 257 TRP A N 1
ATOM 2004 C CA . TRP A 1 257 ? -46.303 -26.293 24.072 1.00 59.56 257 TRP A CA 1
ATOM 2005 C C . TRP A 1 257 ? -45.896 -27.748 23.781 1.00 59.56 257 TRP A C 1
ATOM 2007 O O . TRP A 1 257 ? -45.050 -27.947 22.910 1.00 59.56 257 TRP A O 1
ATOM 2017 N N . ASP A 1 258 ? -46.481 -28.750 24.449 1.00 57.56 258 ASP A N 1
ATOM 2018 C CA . ASP A 1 258 ? -46.176 -30.169 24.163 1.00 57.56 258 ASP A CA 1
ATOM 2019 C C . ASP A 1 258 ? -46.862 -30.700 22.883 1.00 57.56 258 ASP A C 1
ATOM 2021 O O . ASP A 1 258 ? -46.454 -31.734 22.366 1.00 57.56 258 ASP A O 1
ATOM 2025 N N . ASP A 1 259 ? -47.835 -29.975 22.314 1.00 50.38 259 ASP A N 1
ATOM 2026 C CA . ASP A 1 259 ? -48.625 -30.408 21.139 1.00 50.38 259 ASP A CA 1
ATOM 2027 C C . ASP A 1 259 ? -48.087 -29.878 19.786 1.00 50.38 259 ASP A C 1
ATOM 2029 O O . ASP A 1 259 ? -48.680 -30.098 18.736 1.00 50.38 259 ASP A O 1
ATOM 2033 N N . ILE A 1 260 ? -46.954 -29.156 19.781 1.00 53.44 260 ILE A N 1
ATOM 2034 C CA . ILE A 1 260 ? -46.359 -28.550 18.561 1.00 53.44 260 ILE A CA 1
ATOM 2035 C C . ILE A 1 260 ? -45.051 -29.259 18.138 1.00 53.44 260 ILE A C 1
ATOM 2037 O O . ILE A 1 260 ? -44.361 -28.832 17.215 1.00 53.44 260 ILE A O 1
ATOM 2041 N N . ARG A 1 261 ? -44.678 -30.372 18.786 1.00 53.09 261 ARG A N 1
ATOM 2042 C CA . ARG A 1 261 ? -43.470 -31.150 18.433 1.00 53.09 261 ARG A CA 1
ATOM 2043 C C . ARG A 1 261 ? -43.724 -32.651 18.271 1.00 53.09 261 ARG A C 1
ATOM 2045 O O . ARG A 1 261 ? -42.979 -33.464 18.816 1.00 53.09 261 ARG A O 1
ATOM 2052 N N . SER A 1 262 ? -44.742 -33.027 17.504 1.00 45.47 262 SER A N 1
ATOM 2053 C CA . SER A 1 262 ? -44.828 -34.363 16.893 1.00 45.47 262 SER A CA 1
ATOM 2054 C C . SER A 1 262 ? -45.035 -34.253 15.395 1.00 45.47 262 SER A C 1
ATOM 2056 O O . SER A 1 262 ? -45.839 -33.391 14.984 1.00 45.47 262 SER A O 1
#

Secondary structure (DSSP, 8-state):
--HHHHHHHHHHHHHHT---------PPPTTTSS-HHHHHHHHHHH-SSS-SS-HHHHHHHHHHHHHHHHHHHHHHHHHHHHHHH-HHHHHHHHHHHHH---HHHHHHHTT--HHHHHHSHHHHHHHHHHHHHHHHHHHHHHHHHHHHHHHHHHHHHHHHTT---HHHHHHHHHHHHHHHHHHHTT---HHHHHHHHHHHHHHHHHHHHHHHHHHHHHHHHHHHHHHHHHHHS--SS--------PPPP------TTTTS--

Radius of gyration: 45.66 Å; chains: 1; bounding box: 102×95×115 Å